Protein 4O2T (pdb70)

Solvent-accessible surface area: 17600 Å² total

CATH classification: 3.10.50.40

Secondary structure (DSSP, 8-state):
---S---HHHHHHHHHHHHHHT-EEESSPPGGG---TTEEEE-TTS-EE-EEE---S----TTT---EEE--B----------SSTT-TT--PBP--TT----S-TTSTHHHH-----GGGGT--TT-EE--B-GGGS-HHHHHHT--B--S-EEE--GGG-/---S---HHHHHHHHHHHHHTT-EEESSPPGGG---TTEEEE-TTS-EE-EEE---S----TTT---EEE--B----------SSTT-TT--PBP--TT----S-TTSTHHHH-----GGGGT--TT-EE--B-GGGS-HHHHHHT--B--S-EEE--GGG-

InterPro domains:
  IPR032252 Protein of unknown function DUF4827 [PF16109] (19-181)
  IPR046357 Peptidyl-prolyl cis-trans isomerase domain superfamily [G3DSA:3.10.50.40] (23-190)

Foldseek 3Di:
DDDPVVVVVLVVLVVVVLVVQVADEDQDQDPPLADDPRYWYQDPVGDTKHWPFQADPDFADAPDFKWKAFWAFRVDGDIDGHCDDDPNPPDGTDIDHHNDDADQDPVDCSQAVPWQSSVCSVGGDAQIKMWKAWLVGHHNVCVVVRTITITPMMTHHTPVVD/DDDPVVVVVLVVLVVCVLVVQVADEDQDQPDPLADDPRYWYQDPVGDTKHWPFQADPDFADAPDFKWKAFWAFRVDGDIDGHCDDDPNPPDDTDIDHHNDDADQDPVDCSLAVPWQSSVCSVGGDAQIKMWKAFLVGHRNVCVVVRTITTTPMMTDHTPVVD

B-factor: mean 70.85, std 19.03, range [40.67, 164.39]

Structure (mmCIF, N/CA/C/O backbone):
data_4O2T
#
_entry.id   4O2T
#
_cell.length_a   92.266
_cell.length_b   92.266
_cell.length_c   112.850
_cell.angle_alpha   90.000
_cell.angle_beta   90.000
_cell.angle_gamma   90.000
#
_symmetry.space_group_name_H-M   'P 43 21 2'
#
loop_
_entity.id
_entity.type
_entity.pdbx_description
1 polymer 'Uncharacterized protein'
2 water water
#
loop_
_atom_site.group_PDB
_atom_site.id
_atom_site.type_symbol
_atom_site.label_atom_id
_atom_site.label_alt_id
_atom_site.label_comp_id
_atom_site.label_asym_id
_atom_site.label_entity_id
_atom_site.label_seq_id
_atom_site.pdbx_PDB_ins_code
_atom_site.Cartn_x
_atom_site.Cartn_y
_atom_site.Cartn_z
_atom_site.occupancy
_atom_site.B_iso_or_equiv
_atom_site.auth_seq_id
_atom_site.auth_comp_id
_atom_site.auth_asym_id
_atom_site.auth_atom_id
_atom_site.pdbx_PDB_model_num
ATOM 1 N N . GLY A 1 1 ? -3.428 8.902 74.173 1.00 91.28 0 GLY A N 1
ATOM 2 C CA . GLY A 1 1 ? -2.177 8.163 73.838 1.00 88.96 0 GLY A CA 1
ATOM 3 C C . GLY A 1 1 ? -1.777 7.224 74.964 1.00 88.75 0 GLY A C 1
ATOM 4 O O . GLY A 1 1 ? -2.353 7.242 76.053 1.00 92.45 0 GLY A O 1
ATOM 5 N N . LYS A 1 2 ? -0.777 6.406 74.690 1.00 81.85 24 LYS A N 1
ATOM 6 C CA . LYS A 1 2 ? -0.263 5.433 75.654 1.00 85.80 24 LYS A CA 1
ATOM 7 C C . LYS A 1 2 ? 0.645 6.129 76.679 1.00 81.51 24 LYS A C 1
ATOM 8 O O . LYS A 1 2 ? 1.490 6.937 76.295 1.00 94.12 24 LYS A O 1
ATOM 14 N N . SER A 1 3 ? 0.489 5.826 77.969 1.00 78.95 25 SER A N 1
ATOM 15 C CA . SER A 1 3 ? 1.347 6.437 79.007 1.00 84.53 25 SER A CA 1
ATOM 16 C C . SER A 1 3 ? 2.820 6.057 78.781 1.00 71.99 25 SER A C 1
ATOM 17 O O . SER A 1 3 ? 3.114 5.016 78.205 1.00 65.98 25 SER A O 1
ATOM 20 N N . TYR A 1 4 ? 3.740 6.890 79.246 1.00 66.82 26 TYR A N 1
ATOM 21 C CA . TYR A 1 4 ? 5.165 6.547 79.201 1.00 74.06 26 TYR A CA 1
ATOM 22 C C . TYR A 1 4 ? 5.436 5.169 79.827 1.00 72.73 26 TYR A C 1
ATOM 23 O O . TYR A 1 4 ? 6.190 4.367 79.287 1.00 71.30 26 TYR A O 1
ATOM 32 N N . THR A 1 5 ? 4.773 4.902 80.943 1.00 81.12 27 THR A N 1
ATOM 33 C CA . THR A 1 5 ? 4.893 3.641 81.671 1.00 76.34 27 THR 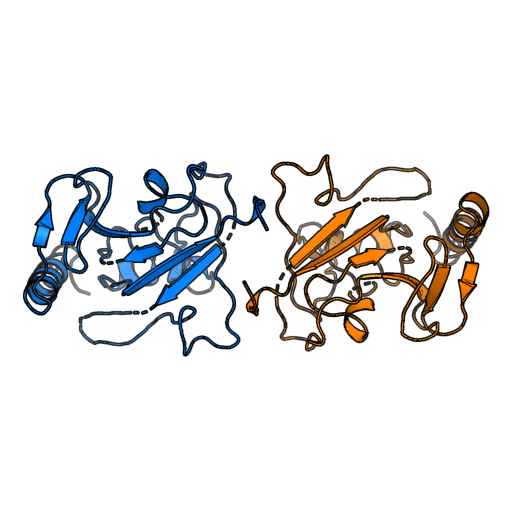A CA 1
ATOM 34 C C . THR A 1 5 ? 4.457 2.396 80.889 1.00 69.10 27 THR A C 1
ATOM 35 O O . THR A 1 5 ? 5.130 1.363 80.925 1.00 67.19 27 THR A O 1
ATOM 39 N N . ASP A 1 6 ? 3.332 2.495 80.185 1.00 67.73 28 ASP A N 1
ATOM 40 C CA . ASP A 1 6 ? 2.858 1.398 79.331 1.00 79.27 28 ASP A CA 1
ATOM 41 C C . ASP A 1 6 ? 3.814 1.213 78.161 1.00 74.87 28 ASP A C 1
ATOM 42 O O . ASP A 1 6 ? 4.070 0.080 77.740 1.00 72.71 28 ASP A O 1
ATOM 55 N N . LEU A 1 8 ? 7.042 1.786 78.199 1.00 62.85 30 LEU A N 1
ATOM 56 C CA . LEU A 1 8 ? 8.222 1.056 78.715 1.00 66.58 30 LEU A CA 1
ATOM 57 C C . LEU A 1 8 ? 7.936 -0.442 78.854 1.00 67.38 30 LEU A C 1
ATOM 58 O O . LEU A 1 8 ? 8.804 -1.270 78.603 1.00 69.40 30 LEU A O 1
ATOM 63 N N . LYS A 1 9 ? 6.697 -0.762 79.219 1.00 77.12 31 LYS A N 1
ATOM 64 C CA . LYS A 1 9 ? 6.273 -2.133 79.453 1.00 77.15 31 LYS A CA 1
ATOM 65 C C . LYS A 1 9 ? 6.193 -2.920 78.139 1.00 64.56 31 LYS A C 1
ATOM 66 O O . LYS A 1 9 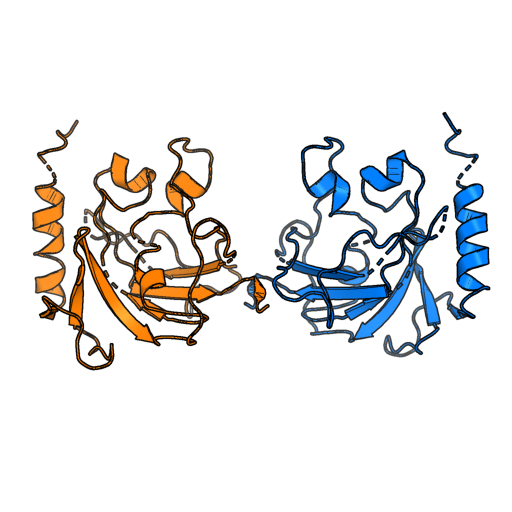? 6.746 -4.009 78.046 1.00 70.39 31 LYS A O 1
ATOM 72 N N . ASP A 1 10 ? 5.525 -2.374 77.126 1.00 67.94 32 ASP A N 1
ATOM 73 C CA . ASP A 1 10 ? 5.456 -3.037 75.799 1.00 73.72 32 ASP A CA 1
ATOM 74 C C . ASP A 1 10 ? 6.845 -3.251 75.211 1.00 77.70 32 ASP A C 1
ATOM 75 O O . ASP A 1 10 ? 7.114 -4.296 74.618 1.00 73.04 32 ASP A O 1
ATOM 80 N N . GLU A 1 11 ? 7.731 -2.273 75.402 1.00 71.82 33 GLU A N 1
ATOM 81 C CA . GLU A 1 11 ? 9.105 -2.406 74.934 1.00 73.43 33 GLU A CA 1
ATOM 82 C C . GLU A 1 11 ? 9.874 -3.483 75.701 1.00 71.63 33 GLU A C 1
ATOM 83 O O . GLU A 1 11 ? 10.576 -4.296 75.089 1.00 70.73 33 GLU A O 1
ATOM 89 N N . LYS A 1 12 ? 9.778 -3.473 77.028 1.00 77.47 34 LYS A N 1
ATOM 90 C CA . LYS A 1 12 ? 10.435 -4.512 77.839 1.00 90.18 34 LYS A CA 1
ATOM 91 C C . LYS A 1 12 ? 10.050 -5.923 77.360 1.00 75.68 34 LYS A C 1
ATOM 92 O O . LYS A 1 12 ? 10.914 -6.781 77.175 1.00 74.33 34 LYS A O 1
ATOM 98 N N . LYS A 1 13 ? 8.757 -6.134 77.138 1.00 73.91 35 LYS A N 1
ATOM 99 C CA . LYS A 1 13 ? 8.256 -7.419 76.662 1.00 92.93 35 LYS A CA 1
ATOM 100 C C . LYS A 1 13 ? 8.811 -7.755 75.275 1.00 83.77 35 LYS A C 1
ATOM 101 O O . LYS A 1 13 ? 9.261 -8.885 75.038 1.00 74.26 35 LYS A O 1
ATOM 107 N N . ALA A 1 14 ? 8.770 -6.775 74.368 1.00 80.06 36 ALA A N 1
ATOM 108 C CA . ALA A 1 14 ? 9.221 -6.969 72.984 1.00 77.14 36 ALA A CA 1
ATOM 109 C C . ALA A 1 14 ? 10.707 -7.312 72.901 1.00 69.92 36 ALA A C 1
ATOM 110 O O . ALA A 1 14 ? 11.117 -8.098 72.038 1.00 68.52 36 ALA A O 1
ATOM 112 N N . ILE A 1 15 ? 11.498 -6.735 73.805 1.00 66.41 37 ILE A N 1
ATOM 113 C CA . ILE A 1 15 ? 12.936 -7.015 73.876 1.00 71.67 37 ILE A CA 1
ATOM 114 C C . ILE A 1 15 ? 13.237 -8.419 74.421 1.00 82.59 37 ILE A C 1
ATOM 115 O O . ILE A 1 15 ? 14.090 -9.126 73.870 1.00 72.63 37 ILE A O 1
ATOM 120 N N . GLU A 1 16 ? 12.542 -8.822 75.484 1.00 92.48 38 GLU A N 1
ATOM 121 C CA . GLU A 1 16 ? 12.683 -10.189 76.010 1.00 98.83 38 GLU A CA 1
ATOM 122 C C . GLU A 1 16 ? 12.294 -11.243 74.959 1.00 87.00 38 GLU A C 1
ATOM 123 O O . GLU A 1 16 ? 12.972 -12.278 74.809 1.00 77.84 38 GLU A O 1
ATOM 129 N N . ARG A 1 17 ? 11.210 -10.967 74.233 1.00 73.51 39 ARG A N 1
ATOM 130 C CA . ARG A 1 17 ? 10.762 -11.813 73.122 1.00 75.95 39 ARG A CA 1
ATOM 131 C C . ARG A 1 17 ? 11.812 -11.887 72.011 1.00 83.75 39 ARG A C 1
ATOM 132 O O . ARG A 1 17 ? 12.131 -12.970 71.517 1.00 88.00 39 ARG A O 1
ATOM 140 N N . PHE A 1 18 ? 12.363 -10.733 71.647 1.00 80.28 40 PHE A N 1
ATOM 141 C CA . PHE A 1 18 ? 13.397 -10.654 70.625 1.00 81.89 40 PHE A CA 1
ATOM 142 C C . PHE A 1 18 ? 14.668 -11.416 71.021 1.00 78.49 40 PHE A C 1
ATOM 143 O O . PHE A 1 18 ? 15.230 -12.139 70.206 1.00 87.59 40 PHE A O 1
ATOM 151 N N . ILE A 1 19 ? 15.134 -11.235 72.257 1.00 82.16 41 ILE A N 1
ATOM 152 C CA . ILE A 1 19 ? 16.327 -11.958 72.781 1.00 85.49 41 ILE A CA 1
ATOM 153 C C . ILE A 1 19 ? 16.139 -13.496 72.789 1.00 90.84 41 ILE A C 1
ATOM 154 O O . ILE A 1 19 ? 16.994 -14.261 72.327 1.00 79.17 41 ILE A O 1
ATOM 159 N N . ASP A 1 20 ? 15.008 -13.923 73.331 1.00 87.76 42 ASP A N 1
ATOM 160 C CA . ASP A 1 20 ? 14.626 -15.314 73.335 1.00 92.92 42 ASP A CA 1
ATOM 161 C C . ASP A 1 20 ? 14.495 -15.861 71.905 1.00 91.00 42 ASP A C 1
ATOM 162 O O . ASP A 1 20 ? 15.116 -16.881 71.601 1.00 94.25 42 ASP A O 1
ATOM 167 N N . ASP A 1 21 ? 13.727 -15.178 71.035 1.00 87.92 43 ASP A N 1
ATOM 168 C CA A ASP A 1 21 ? 13.493 -15.651 69.655 0.50 92.14 43 ASP A CA 1
ATOM 169 C CA B ASP A 1 21 ? 13.482 -15.631 69.642 0.50 91.48 43 ASP A CA 1
ATOM 170 C C . ASP A 1 21 ? 14.779 -15.864 68.860 1.00 88.58 43 ASP A C 1
ATOM 171 O O . ASP A 1 21 ? 14.811 -16.691 67.951 1.00 83.30 43 ASP A O 1
ATOM 180 N N . LYS A 1 22 ? 15.831 -15.119 69.203 1.00 83.58 44 LYS A N 1
ATOM 181 C CA . LYS A 1 22 ? 17.121 -15.190 68.499 1.00 94.94 44 LYS A CA 1
ATOM 182 C C . LYS A 1 22 ? 18.218 -15.892 69.286 1.00 95.42 44 LYS A C 1
ATOM 183 O O . LYS A 1 22 ? 19.347 -15.993 68.813 1.00 94.76 44 LYS A O 1
ATOM 189 N N . GLY A 1 23 ? 17.891 -16.374 70.477 1.00 100.48 45 GLY A N 1
ATOM 190 C CA . GLY A 1 23 ? 18.827 -17.165 71.265 1.00 106.49 45 GLY A CA 1
ATOM 191 C C . GLY A 1 23 ? 20.081 -16.388 71.583 1.00 99.31 45 GLY A C 1
ATOM 192 O O . GLY A 1 23 ? 21.189 -16.859 71.312 1.00 99.36 45 GLY A O 1
ATOM 193 N N . LEU A 1 24 ? 19.901 -15.196 72.159 1.00 86.58 46 LEU A N 1
ATOM 194 C CA . LEU A 1 24 ? 21.024 -14.309 72.473 1.00 88.48 46 LEU A CA 1
ATOM 195 C C . LEU A 1 24 ? 21.457 -14.445 73.928 1.00 79.61 46 LEU A C 1
ATOM 196 O O . LEU A 1 24 ? 20.641 -14.728 74.798 1.00 82.68 46 LEU A O 1
ATOM 201 N N . GLU A 1 25 ? 22.740 -14.202 74.174 1.00 85.47 47 GLU A N 1
ATOM 202 C CA . GLU A 1 25 ? 23.337 -14.324 75.499 1.00 96.56 47 GLU A CA 1
ATOM 203 C C . GLU A 1 25 ? 23.720 -12.921 75.978 1.00 90.00 47 GLU A C 1
ATOM 204 O O . GLU A 1 25 ? 24.558 -12.260 75.372 1.00 84.34 47 GLU A O 1
ATOM 210 N N . ILE A 1 26 ? 23.101 -12.479 77.068 1.00 91.53 48 ILE A N 1
ATOM 211 C CA . ILE A 1 26 ? 23.292 -11.125 77.594 1.00 85.67 48 ILE A CA 1
ATOM 212 C C . ILE A 1 26 ? 24.361 -11.065 78.690 1.00 92.75 48 ILE A C 1
ATOM 213 O O . ILE A 1 26 ? 24.182 -11.620 79.779 1.00 99.23 48 ILE A O 1
ATOM 218 N N . LEU A 1 27 ? 25.459 -10.370 78.400 1.00 91.01 49 LEU A N 1
ATOM 219 C CA . LEU A 1 27 ? 26.565 -10.206 79.346 1.00 99.60 49 LEU A CA 1
ATOM 220 C C . LEU A 1 27 ? 26.334 -9.008 80.283 1.00 112.50 49 LEU A C 1
ATOM 221 O O . LEU A 1 27 ? 25.626 -8.064 79.928 1.00 107.97 49 LEU A O 1
ATOM 226 N N . ASP A 1 28 ? 26.927 -9.061 81.478 1.00 121.56 50 ASP A N 1
ATOM 227 C CA . ASP A 1 28 ? 26.890 -7.941 82.430 1.00 115.58 50 ASP A CA 1
ATOM 228 C C . ASP A 1 28 ? 28.046 -6.990 82.208 1.00 107.62 50 ASP A C 1
ATOM 229 O O . ASP A 1 28 ? 27.975 -5.816 82.574 1.00 105.39 50 ASP A O 1
ATOM 234 N N . ASP A 1 29 ? 29.116 -7.506 81.621 1.00 100.48 51 ASP A N 1
ATOM 235 C CA . ASP A 1 29 ? 30.335 -6.746 81.473 1.00 109.96 51 ASP A CA 1
ATOM 236 C C . ASP A 1 29 ? 30.951 -7.031 80.103 1.00 98.86 51 ASP A C 1
ATOM 237 O O . ASP A 1 29 ? 30.528 -7.952 79.409 1.00 89.30 51 ASP A O 1
ATOM 242 N N . PHE A 1 30 ? 31.940 -6.237 79.709 1.00 95.27 52 PHE A N 1
ATOM 243 C CA . PHE A 1 30 ? 32.626 -6.462 78.434 1.00 109.11 52 PHE A CA 1
ATOM 244 C C . PHE A 1 30 ? 33.422 -7.749 78.450 1.00 116.72 52 PHE A C 1
ATOM 245 O O . PHE A 1 30 ? 34.172 -7.977 79.389 1.00 144.63 52 PHE A O 1
ATOM 253 N N . PRO A 1 31 ? 33.278 -8.586 77.408 1.00 119.32 53 PRO A N 1
ATOM 254 C CA . PRO A 1 31 ? 34.079 -9.813 77.359 1.00 126.06 53 PRO A CA 1
ATOM 255 C C . PRO A 1 31 ? 35.559 -9.528 77.123 1.00 121.48 53 PRO A C 1
ATOM 256 O O . PRO A 1 31 ? 35.937 -8.391 76.805 1.00 105.03 53 PRO A O 1
ATOM 260 N N . ALA A 1 32 ? 36.379 -10.562 77.291 1.00 135.28 54 ALA A N 1
ATOM 261 C CA . ALA A 1 32 ? 37.825 -10.433 77.167 1.00 131.88 54 ALA A CA 1
ATOM 262 C C . ALA A 1 32 ? 38.210 -9.834 75.803 1.00 117.25 54 ALA A C 1
ATOM 263 O O . ALA A 1 32 ? 37.834 -10.364 74.751 1.00 99.64 54 ALA A O 1
ATOM 265 N N . ASP A 1 33 ? 38.937 -8.713 75.851 1.00 104.40 55 ASP A N 1
ATOM 266 C CA . ASP A 1 33 ? 39.494 -8.036 74.666 1.00 116.78 55 ASP A CA 1
ATOM 267 C C . ASP A 1 33 ? 38.461 -7.379 73.745 1.00 110.50 55 ASP A C 1
ATOM 268 O O . ASP A 1 33 ? 38.816 -6.970 72.638 1.00 102.71 55 ASP A O 1
ATOM 273 N N . SER A 1 34 ? 37.206 -7.286 74.191 1.00 107.69 56 SER A N 1
ATOM 274 C CA . SER A 1 34 ? 36.081 -6.831 73.347 1.00 110.09 56 SER A CA 1
ATOM 275 C C . SER A 1 34 ? 35.840 -7.745 72.122 1.00 114.32 56 SER A C 1
ATOM 276 O O . SER A 1 34 ? 35.458 -7.274 71.040 1.00 103.81 56 SER A O 1
ATOM 279 N N . VAL A 1 35 ? 36.074 -9.046 72.308 1.00 111.54 57 VAL A N 1
ATOM 280 C CA . VAL A 1 35 ? 35.764 -10.066 71.306 1.00 110.34 57 VAL A CA 1
ATOM 281 C C . VAL A 1 35 ? 34.411 -10.669 71.671 1.00 102.21 57 VAL A C 1
ATOM 282 O O . VAL A 1 35 ? 34.212 -11.082 72.804 1.00 107.25 57 VAL A O 1
ATOM 286 N N . PHE A 1 36 ? 33.489 -10.705 70.710 1.00 102.79 58 PHE A N 1
ATOM 287 C CA . PHE A 1 36 ? 32.127 -11.205 70.930 1.00 87.01 58 PHE A CA 1
ATOM 288 C C . PHE A 1 36 ? 31.861 -12.394 70.040 1.00 91.43 58 PHE A C 1
ATOM 289 O O . PHE A 1 36 ? 32.414 -12.489 68.950 1.00 87.73 58 PHE A O 1
ATOM 297 N N . LYS A 1 37 ? 30.993 -13.284 70.495 1.00 91.67 59 LYS A N 1
ATOM 298 C CA . LYS A 1 37 ? 30.492 -14.333 69.634 1.00 101.35 59 LYS A CA 1
ATOM 299 C C . LYS A 1 37 ? 29.241 -13.791 68.961 1.00 96.94 59 LYS A C 1
ATOM 300 O O . LYS A 1 37 ? 28.533 -12.958 69.534 1.00 88.07 59 LYS A O 1
ATOM 306 N N . GLU A 1 38 ? 28.981 -14.279 67.749 1.00 98.43 60 GLU A N 1
ATOM 307 C CA . GLU A 1 38 ? 27.832 -13.870 66.920 1.00 88.50 60 GLU A CA 1
ATOM 308 C C . GLU A 1 38 ? 26.567 -13.536 67.734 1.00 83.70 60 GLU A C 1
ATOM 309 O O . GLU A 1 38 ? 25.882 -12.566 67.435 1.00 93.13 60 GLU A O 1
ATOM 315 N N . ASN A 1 39 ? 26.258 -14.320 68.758 1.00 86.17 61 ASN A N 1
ATOM 316 C CA . ASN A 1 39 ? 24.999 -14.138 69.490 1.00 86.79 61 ASN A CA 1
ATOM 317 C C . ASN A 1 39 ? 25.092 -13.425 70.855 1.00 74.95 61 ASN A C 1
ATOM 318 O O . ASN A 1 39 ? 24.096 -13.351 71.570 1.00 75.45 61 ASN A O 1
ATOM 323 N N . GLN A 1 40 ? 26.262 -12.887 71.201 1.00 74.67 62 GLN A N 1
ATOM 324 C CA . GLN A 1 40 ? 26.465 -12.199 72.501 1.00 82.56 62 GLN A CA 1
ATOM 325 C C . GLN A 1 40 ? 26.283 -10.666 72.489 1.00 81.96 62 GLN A C 1
ATOM 326 O O . GLN A 1 40 ? 26.902 -9.974 71.680 1.00 76.34 62 GLN A O 1
ATOM 332 N N . PHE A 1 41 ? 25.498 -10.135 73.423 1.00 77.24 63 PHE A N 1
ATOM 333 C CA . PHE A 1 41 ? 25.323 -8.682 73.544 1.00 81.47 63 PHE A CA 1
ATOM 334 C C . PHE A 1 41 ? 25.553 -8.229 74.986 1.00 77.22 63 PHE A C 1
ATOM 335 O O . PHE A 1 41 ? 24.924 -8.752 75.894 1.00 79.29 63 PHE A O 1
ATOM 343 N N . VAL A 1 42 ? 26.418 -7.239 75.195 1.00 70.14 64 VAL A N 1
ATOM 344 C CA . VAL A 1 42 ? 26.544 -6.611 76.518 1.00 71.54 64 VAL A CA 1
ATOM 345 C C . VAL A 1 42 ? 25.458 -5.554 76.714 1.00 66.04 64 VAL A C 1
ATOM 346 O O . VAL A 1 42 ? 25.145 -4.814 75.793 1.00 76.01 64 VAL A O 1
ATOM 350 N N . LEU A 1 43 ? 24.876 -5.498 77.910 1.00 75.55 65 LEU A N 1
ATOM 351 C CA . LEU A 1 43 ? 23.852 -4.502 78.245 1.00 74.22 65 LEU A CA 1
ATOM 352 C C . LEU A 1 43 ? 24.512 -3.320 78.946 1.00 86.52 65 LEU A C 1
ATOM 353 O O . LEU A 1 43 ? 24.979 -3.456 80.079 1.00 86.80 65 LEU A O 1
ATOM 358 N N . LEU A 1 44 ? 24.545 -2.167 78.270 1.00 85.36 66 LEU A N 1
ATOM 359 C CA . LEU A 1 44 ? 25.265 -0.991 78.760 1.00 74.35 66 LEU A CA 1
ATOM 360 C C . LEU A 1 44 ? 24.447 -0.245 79.795 1.00 72.15 66 LEU A C 1
ATOM 361 O O . LEU A 1 44 ? 23.244 -0.475 79.894 1.00 72.15 66 LEU A O 1
ATOM 366 N N . ASP A 1 45 ? 25.099 0.640 80.558 1.00 77.80 67 ASP A N 1
ATOM 367 C CA . ASP A 1 45 ? 24.446 1.357 81.668 1.00 79.43 67 ASP A CA 1
ATOM 368 C C . ASP A 1 45 ? 23.235 2.144 81.198 1.00 81.36 67 ASP A C 1
ATOM 369 O O . ASP A 1 45 ? 22.227 2.214 81.900 1.00 78.42 67 ASP A O 1
ATOM 374 N N . ASN A 1 46 ? 23.323 2.716 79.999 1.00 79.29 68 ASN A N 1
ATOM 375 C CA . ASN A 1 46 ? 22.213 3.509 79.463 1.00 82.34 68 ASN A CA 1
ATOM 376 C C . ASN A 1 46 ? 21.087 2.708 78.798 1.00 71.28 68 ASN A C 1
ATOM 377 O O . ASN A 1 46 ? 20.151 3.301 78.288 1.00 74.28 68 ASN A O 1
ATOM 382 N N . GLY A 1 47 ? 21.162 1.378 78.796 1.00 70.05 69 GLY A N 1
ATOM 383 C CA . GLY A 1 47 ? 20.065 0.546 78.270 1.00 63.65 69 GLY A CA 1
ATOM 384 C C . GLY A 1 47 ? 20.239 -0.040 76.861 1.00 77.58 69 GLY A C 1
ATOM 385 O O . GLY A 1 47 ? 19.399 -0.839 76.437 1.00 74.26 69 GLY A O 1
ATOM 386 N N . VAL A 1 48 ? 21.310 0.318 76.137 1.00 61.35 70 VAL A N 1
ATOM 387 C CA . VAL A 1 48 ? 21.522 -0.260 74.808 1.00 65.75 70 VAL A CA 1
ATOM 388 C C . VAL A 1 48 ? 22.369 -1.523 74.868 1.00 63.76 70 VAL A C 1
ATOM 389 O O . VAL A 1 48 ? 23.312 -1.621 75.646 1.00 68.66 70 VAL A O 1
ATOM 393 N N . TYR A 1 49 ? 21.977 -2.495 74.048 1.00 68.19 71 TYR A N 1
ATOM 394 C CA . TYR A 1 49 ? 22.654 -3.762 73.952 1.00 67.67 71 TYR A CA 1
ATOM 395 C C . TYR A 1 49 ? 23.629 -3.649 72.797 1.00 61.88 71 TYR A C 1
ATOM 396 O O . TYR A 1 49 ? 23.247 -3.226 71.732 1.00 74.70 71 TYR A O 1
ATOM 405 N N . LEU A 1 50 ? 24.871 -4.072 73.009 1.00 67.89 72 LEU A N 1
ATOM 406 C CA . LEU A 1 50 ? 25.939 -3.962 72.022 1.00 64.96 72 LEU A CA 1
ATOM 407 C C . LEU A 1 50 ? 26.683 -5.269 71.746 1.00 70.87 72 LEU A C 1
ATOM 408 O O . LEU A 1 50 ? 27.018 -6.015 72.655 1.00 88.48 72 LEU A O 1
ATOM 413 N N . ASN A 1 51 ? 26.937 -5.523 70.472 1.00 71.80 73 ASN A N 1
ATOM 414 C CA . ASN A 1 51 ? 27.866 -6.552 70.014 1.00 72.26 73 ASN A CA 1
ATOM 415 C C . ASN A 1 51 ? 28.856 -5.850 69.081 1.00 76.55 73 ASN A C 1
ATOM 416 O O . ASN A 1 51 ? 28.449 -5.129 68.181 1.00 66.74 73 ASN A O 1
ATOM 421 N N . ILE A 1 52 ? 30.144 -6.055 69.308 1.00 71.48 74 ILE A N 1
ATOM 422 C CA . ILE A 1 52 ? 31.165 -5.566 68.419 1.00 65.06 74 ILE A CA 1
ATOM 423 C C . ILE A 1 52 ? 31.564 -6.698 67.490 1.00 71.49 74 ILE A C 1
ATOM 424 O O . ILE A 1 52 ? 31.991 -7.742 67.954 1.00 71.77 74 ILE A O 1
ATOM 429 N N . ILE A 1 53 ? 31.372 -6.493 66.188 1.00 73.78 75 ILE A N 1
ATOM 430 C CA . ILE A 1 53 ? 31.825 -7.419 65.147 1.00 81.60 75 ILE A CA 1
ATOM 431 C C . ILE A 1 53 ? 33.288 -7.131 64.802 1.00 85.67 75 ILE A C 1
ATOM 432 O O . ILE A 1 53 ? 34.085 -8.046 64.636 1.00 77.84 75 ILE A O 1
ATOM 437 N N . ASP A 1 54 ? 33.613 -5.846 64.681 1.00 85.07 76 ASP A N 1
ATOM 438 C CA . ASP A 1 54 ? 34.953 -5.377 64.324 1.00 74.30 76 ASP A CA 1
ATOM 439 C C . ASP A 1 54 ? 35.232 -4.089 65.112 1.00 80.57 76 ASP A C 1
ATOM 440 O O . ASP A 1 54 ? 34.484 -3.114 65.022 1.00 78.25 76 ASP A O 1
ATOM 445 N N . LYS A 1 55 ? 36.304 -4.114 65.896 1.00 80.48 77 LYS A N 1
ATOM 446 C CA . LYS A 1 55 ? 36.649 -3.055 66.844 1.00 81.73 77 LYS A CA 1
ATOM 447 C C . LYS A 1 55 ? 37.182 -1.788 66.148 1.00 78.82 77 LYS A C 1
ATOM 448 O O . LYS A 1 55 ? 37.237 -0.713 66.752 1.00 67.27 77 LYS A O 1
ATOM 454 N N . GLY A 1 56 ? 37.584 -1.916 64.884 1.00 71.57 78 GLY A N 1
ATOM 455 C CA . GLY A 1 56 ? 38.113 -0.789 64.124 1.00 64.30 78 GLY A CA 1
ATOM 456 C C . GLY A 1 56 ? 39.491 -0.342 64.584 1.00 66.16 78 GLY A C 1
ATOM 457 O O . GLY A 1 56 ? 40.202 -1.089 65.252 1.00 70.24 78 GLY A O 1
ATOM 458 N N . SER A 1 57 ? 39.852 0.890 64.227 1.00 63.61 79 SER A N 1
ATOM 459 C CA . SER A 1 57 ? 41.144 1.459 64.582 1.00 69.81 79 SER A CA 1
ATOM 460 C C . SER A 1 57 ? 41.185 1.887 66.053 1.00 67.77 79 SER A C 1
ATOM 461 O O . SER A 1 57 ? 40.169 1.852 66.742 1.00 70.82 79 SER A O 1
ATOM 464 N N . ASP A 1 58 ? 42.364 2.291 66.523 1.00 68.71 80 ASP A N 1
ATOM 465 C CA . ASP A 1 58 ? 42.548 2.710 67.920 1.00 80.79 80 ASP A CA 1
ATOM 466 C C . ASP A 1 58 ? 42.013 4.120 68.178 1.00 70.39 80 ASP A C 1
ATOM 467 O O . ASP A 1 58 ? 41.921 4.562 69.318 1.00 75.18 80 ASP A O 1
ATOM 472 N N . GLN A 1 59 ? 41.703 4.845 67.114 1.00 74.55 81 GLN A N 1
ATOM 473 C CA . GLN A 1 59 ? 41.256 6.224 67.233 1.00 70.67 81 GLN A CA 1
ATOM 474 C C . GLN A 1 59 ? 39.879 6.295 67.875 1.00 69.55 81 GLN A C 1
ATOM 475 O O . GLN A 1 59 ? 39.030 5.437 67.627 1.00 53.38 81 GLN A O 1
ATOM 481 N N . ARG A 1 60 ? 39.670 7.312 68.704 1.00 67.02 82 ARG A N 1
ATOM 482 C CA . ARG A 1 60 ? 38.392 7.495 69.375 1.00 66.12 82 ARG A CA 1
ATOM 483 C C . ARG A 1 60 ? 37.818 8.861 69.021 1.00 63.12 82 ARG A C 1
ATOM 484 O O . ARG A 1 60 ? 38.529 9.856 68.951 1.00 67.64 82 ARG A O 1
ATOM 492 N N . ALA A 1 61 ? 36.517 8.898 68.781 1.00 55.39 83 ALA A N 1
ATOM 493 C CA . ALA A 1 61 ? 35.849 10.135 68.444 1.00 59.17 83 ALA A CA 1
ATOM 494 C C . ALA A 1 61 ? 35.764 11.090 69.634 1.00 59.03 83 ALA A C 1
ATOM 495 O O . ALA A 1 61 ? 35.693 10.661 70.777 1.00 62.40 83 ALA A O 1
ATOM 497 N N . VAL A 1 62 ? 35.770 12.391 69.345 1.00 61.40 84 VAL A N 1
ATOM 498 C CA . VAL A 1 62 ? 35.730 13.427 70.365 1.00 63.54 84 VAL A CA 1
ATOM 499 C C . VAL A 1 62 ? 34.362 14.119 70.309 1.00 59.06 84 VAL A C 1
ATOM 500 O O . VAL A 1 62 ? 33.937 14.605 69.271 1.00 56.19 84 VAL A O 1
ATOM 504 N N . GLN A 1 63 ? 33.684 14.182 71.442 1.00 62.75 85 GLN A N 1
ATOM 505 C CA . GLN A 1 63 ? 32.340 14.716 71.466 1.00 71.94 85 GLN A CA 1
ATOM 506 C C . GLN A 1 63 ? 32.351 16.173 71.027 1.00 64.49 85 GLN A C 1
ATOM 507 O O . GLN A 1 63 ? 33.259 16.910 71.392 1.00 59.07 85 GLN A O 1
ATOM 513 N N . TYR A 1 64 ? 31.361 16.541 70.203 1.00 59.46 86 TYR A N 1
ATOM 514 C CA . TYR A 1 64 ? 31.161 17.906 69.648 1.00 67.20 86 TYR A CA 1
ATOM 515 C C . TYR A 1 64 ? 32.158 18.310 68.554 1.00 64.04 86 TYR A C 1
ATOM 516 O O . TYR A 1 64 ? 32.111 19.449 68.066 1.00 68.78 86 TYR A O 1
ATOM 525 N N . LYS A 1 65 ? 33.019 17.373 68.150 1.00 63.27 87 LYS A N 1
ATOM 526 C CA . LYS A 1 65 ? 34.075 17.660 67.189 1.00 68.44 87 LYS A CA 1
ATOM 527 C C . LYS A 1 65 ? 34.150 16.676 66.011 1.00 69.24 87 LYS A C 1
ATOM 528 O O . LYS A 1 65 ? 34.138 17.109 64.864 1.00 59.57 87 LYS A O 1
ATOM 534 N N . THR A 1 66 ? 34.206 15.373 66.275 1.00 64.41 88 THR A N 1
ATOM 535 C CA . THR A 1 66 ? 34.463 14.381 65.212 1.00 58.13 88 THR A CA 1
ATOM 536 C C . THR A 1 66 ? 33.315 14.240 64.193 1.00 53.66 88 THR A C 1
ATOM 537 O O . THR A 1 66 ? 32.194 13.919 64.546 1.00 50.90 88 THR A O 1
ATOM 541 N N . LYS A 1 67 ? 33.628 14.475 62.925 1.00 52.54 89 LYS A N 1
ATOM 542 C CA . LYS A 1 67 ? 32.665 14.348 61.841 1.00 53.35 89 LYS A CA 1
ATOM 543 C C . LYS A 1 67 ? 32.598 12.890 61.401 1.00 53.66 89 LYS A C 1
ATOM 544 O O . LYS A 1 67 ? 33.616 12.298 61.049 1.00 58.43 89 LYS A O 1
ATOM 558 N N . LEU A 1 69 ? 30.298 9.490 59.495 1.00 50.50 91 LEU A N 1
ATOM 559 C CA . LEU A 1 69 ? 29.389 8.945 58.515 1.00 49.18 91 LEU A CA 1
ATOM 560 C C . LEU A 1 69 ? 29.062 7.532 58.938 1.00 50.38 91 LEU A C 1
ATOM 561 O O . LEU A 1 69 ? 29.907 6.862 59.519 1.00 57.44 91 LEU A O 1
ATOM 566 N N . TYR A 1 70 ? 27.854 7.057 58.652 1.00 54.66 92 TYR A N 1
ATOM 567 C CA . TYR A 1 70 ? 27.511 5.674 58.954 1.00 47.74 92 TYR A CA 1
ATOM 568 C C . TYR A 1 70 ? 26.686 4.994 57.877 1.00 53.61 92 TYR A C 1
ATOM 569 O O . TYR A 1 70 ? 25.967 5.646 57.118 1.00 54.88 92 TYR A O 1
ATOM 578 N N . ARG A 1 71 ? 26.838 3.674 57.807 1.00 51.66 93 ARG A N 1
ATOM 579 C CA . ARG A 1 71 ? 26.018 2.814 56.956 1.00 49.83 93 ARG A CA 1
ATOM 580 C C . ARG A 1 71 ? 25.478 1.712 57.878 1.00 52.75 93 ARG A C 1
ATOM 581 O O . ARG A 1 71 ? 26.166 1.284 58.802 1.00 56.69 93 ARG A O 1
ATOM 589 N N . CYS A 1 72 ? 24.237 1.297 57.662 1.00 50.83 94 CYS A N 1
ATOM 590 C CA . CYS A 1 72 ? 23.623 0.319 58.519 1.00 50.68 94 CYS A CA 1
ATOM 591 C C . CYS A 1 72 ? 22.417 -0.333 57.881 1.00 54.88 94 CYS A C 1
ATOM 592 O O . CYS A 1 72 ? 21.909 0.106 56.828 1.00 51.65 94 CYS A O 1
ATOM 595 N N . LYS A 1 73 ? 21.973 -1.405 58.532 1.00 63.90 95 LYS A N 1
ATOM 596 C CA . LYS A 1 73 ? 20.645 -1.943 58.311 1.00 60.05 95 LYS A CA 1
ATOM 597 C C . LYS A 1 73 ? 19.926 -1.847 59.661 1.00 58.40 95 LYS A C 1
ATOM 598 O O . LYS A 1 73 ? 20.389 -2.439 60.629 1.00 56.19 95 LYS A O 1
ATOM 612 N N . SER A 1 75 ? 16.066 -1.960 61.725 1.00 51.33 97 SER A N 1
ATOM 613 C CA . SER A 1 75 ? 14.739 -2.563 61.609 1.00 62.17 97 SER A CA 1
ATOM 614 C C . SER A 1 75 ? 13.962 -2.358 62.873 1.00 59.08 97 SER A C 1
ATOM 615 O O . SER A 1 75 ? 14.542 -2.267 63.962 1.00 60.95 97 SER A O 1
ATOM 618 N N . TYR A 1 76 ? 12.642 -2.333 62.719 1.00 59.94 98 TYR A N 1
ATOM 619 C CA . TYR A 1 76 ? 11.721 -2.409 63.848 1.00 59.08 98 TYR A CA 1
ATOM 620 C C . TYR A 1 76 ? 11.481 -3.883 64.167 1.00 66.58 98 TYR A C 1
ATOM 621 O O . TYR A 1 76 ? 11.744 -4.766 63.329 1.00 62.37 98 TYR A O 1
ATOM 630 N N . PHE A 1 77 ? 10.986 -4.150 65.373 1.00 61.62 99 PHE A N 1
ATOM 631 C CA . PHE A 1 77 ? 10.643 -5.511 65.737 1.00 63.78 99 PHE A CA 1
ATOM 632 C C . PHE A 1 77 ? 9.446 -5.661 66.694 1.00 67.67 99 PHE A C 1
ATOM 633 O O . PHE A 1 77 ? 8.851 -6.726 66.749 1.00 63.40 99 PHE A O 1
ATOM 649 N N . ASP A 1 79 ? 6.176 -4.171 66.852 1.00 69.28 101 ASP A N 1
ATOM 650 C CA . ASP A 1 79 ? 4.873 -4.339 66.202 1.00 78.41 101 ASP A CA 1
ATOM 651 C C . ASP A 1 79 ? 4.978 -4.847 64.757 1.00 81.57 101 ASP A C 1
ATOM 652 O O . ASP A 1 79 ? 3.966 -5.173 64.150 1.00 86.27 101 ASP A O 1
ATOM 657 N N . SER A 1 80 ? 6.187 -4.881 64.199 1.00 80.17 102 SER A N 1
ATOM 658 C CA . SER A 1 80 ? 6.395 -5.293 62.804 1.00 80.96 102 SER A CA 1
ATOM 659 C C . SER A 1 80 ? 7.869 -5.574 62.585 1.00 69.93 102 SER A C 1
ATOM 660 O O . SER A 1 80 ? 8.666 -5.351 63.481 1.00 72.39 102 SER A O 1
ATOM 663 N N . THR A 1 81 ? 8.212 -6.050 61.390 1.00 74.86 103 THR A N 1
ATOM 664 C CA . THR A 1 81 ? 9.593 -6.343 60.991 1.00 71.07 103 THR A CA 1
ATOM 665 C C . THR A 1 81 ? 10.132 -5.385 59.902 1.00 62.59 103 THR A C 1
ATOM 666 O O . THR A 1 81 ? 11.173 -5.629 59.297 1.00 78.08 103 THR A O 1
ATOM 670 N N . ILE A 1 82 ? 9.456 -4.259 59.717 1.00 71.92 104 ILE A N 1
ATOM 671 C CA . ILE A 1 82 ? 9.827 -3.264 58.707 1.00 70.40 104 ILE A CA 1
ATOM 672 C C . ILE A 1 82 ? 11.303 -2.815 58.831 1.00 68.09 104 ILE A C 1
ATOM 673 O O . ILE A 1 82 ? 11.791 -2.439 59.922 1.00 66.56 104 ILE A O 1
ATOM 678 N N . VAL A 1 83 ? 11.998 -2.866 57.697 1.00 63.85 105 VAL A N 1
ATOM 679 C CA . VAL A 1 83 ? 13.338 -2.321 57.558 1.00 61.97 105 VAL A CA 1
ATOM 680 C C . VAL A 1 83 ? 13.226 -0.823 57.326 1.00 56.42 105 VAL A C 1
ATOM 681 O O . VAL A 1 83 ? 12.565 -0.404 56.386 1.00 65.15 105 VAL A O 1
ATOM 685 N N . ALA A 1 84 ? 13.861 -0.018 58.183 1.00 57.35 106 ALA A N 1
ATOM 686 C CA . ALA A 1 84 ? 13.749 1.453 58.093 1.00 62.24 106 ALA A CA 1
ATOM 687 C C . ALA A 1 84 ? 14.915 2.110 57.345 1.00 54.67 106 ALA A C 1
ATOM 688 O O . ALA A 1 84 ? 14.731 3.094 56.664 1.00 56.13 106 ALA A O 1
ATOM 690 N N . ILE A 1 85 ? 16.116 1.592 57.530 1.00 53.12 107 ILE A N 1
ATOM 691 C CA . ILE A 1 85 ? 17.292 2.100 56.860 1.00 50.55 107 ILE A CA 1
ATOM 692 C C . ILE A 1 85 ? 18.022 0.901 56.284 1.00 56.10 107 ILE A C 1
ATOM 693 O O . ILE A 1 85 ? 18.218 -0.090 56.972 1.00 51.06 107 ILE A O 1
ATOM 698 N N . GLU A 1 86 ? 18.461 1.009 55.039 1.00 56.96 108 GLU A N 1
ATOM 699 C CA . GLU A 1 86 ? 19.286 -0.027 54.456 1.00 59.27 108 GLU A CA 1
ATOM 700 C C . GLU A 1 86 ? 20.324 0.585 53.511 1.00 58.30 108 GLU A C 1
ATOM 701 O O . GLU A 1 86 ? 20.155 0.607 52.286 1.00 55.30 108 GLU A O 1
ATOM 707 N N . ASN A 1 87 ? 21.405 1.079 54.089 1.00 54.48 109 ASN A N 1
ATOM 708 C CA . ASN A 1 87 ? 22.487 1.623 53.289 1.00 52.54 109 ASN A CA 1
ATOM 709 C C . ASN A 1 87 ? 23.820 0.909 53.557 1.00 49.92 109 ASN A C 1
ATOM 710 O O . ASN A 1 87 ? 24.900 1.477 53.363 1.00 48.55 109 ASN A O 1
ATOM 715 N N . TYR A 1 88 ? 23.711 -0.347 53.990 1.00 72.09 110 TYR A N 1
ATOM 716 C CA . TYR A 1 88 ? 24.833 -1.280 54.078 1.00 66.35 110 TYR A CA 1
ATOM 717 C C . TYR A 1 88 ? 24.466 -2.582 53.390 1.00 69.39 110 TYR A C 1
ATOM 718 O O . TYR A 1 88 ? 23.298 -3.003 53.407 1.00 59.50 110 TYR A O 1
ATOM 727 N N . GLY A 1 89 ? 25.462 -3.219 52.772 1.00 80.25 111 GLY A N 1
ATOM 728 C CA . GLY A 1 89 ? 25.314 -4.602 52.342 1.00 85.38 111 GLY A CA 1
ATOM 729 C C . GLY A 1 89 ? 24.938 -4.752 50.888 1.00 76.68 111 GLY A C 1
ATOM 730 O O . GLY A 1 89 ? 24.868 -3.772 50.160 1.00 69.28 111 GLY A O 1
ATOM 731 N N . PRO A 1 90 ? 24.667 -5.992 50.466 1.00 82.19 112 PRO A N 1
ATOM 732 C CA . PRO A 1 90 ? 24.546 -6.298 49.035 1.00 87.64 112 PRO A CA 1
ATOM 733 C C . PRO A 1 90 ? 23.437 -5.498 48.321 1.00 79.56 112 PRO A C 1
ATOM 734 O O . PRO A 1 90 ? 23.612 -5.095 47.179 1.00 80.24 112 PRO A O 1
ATOM 738 N N . HIS A 1 91 ? 22.326 -5.252 49.011 1.00 83.09 113 HIS A N 1
ATOM 739 C CA . HIS A 1 91 ? 21.177 -4.542 48.430 1.00 87.67 113 HIS A CA 1
ATOM 740 C C . HIS A 1 91 ? 21.204 -3.029 48.633 1.00 88.32 113 HIS A C 1
ATOM 741 O O . HIS A 1 91 ? 20.197 -2.357 48.454 1.00 72.62 113 HIS A O 1
ATOM 748 N N . SER A 1 92 ? 22.359 -2.490 48.996 1.00 82.66 114 SER A N 1
ATOM 749 C CA . SER A 1 92 ? 22.472 -1.074 49.268 1.00 81.09 114 SER A CA 1
ATOM 750 C C . SER A 1 92 ? 23.243 -0.395 48.153 1.00 79.96 114 SER A C 1
ATOM 751 O O . SER A 1 92 ? 24.016 0.517 48.389 1.00 71.84 114 SER A O 1
ATOM 754 N N . ASN A 1 93 ? 23.016 -0.840 46.929 1.00 101.96 115 ASN A N 1
ATOM 755 C CA . ASN A 1 93 ? 23.769 -0.338 45.803 1.00 90.58 115 ASN A CA 1
ATOM 756 C C .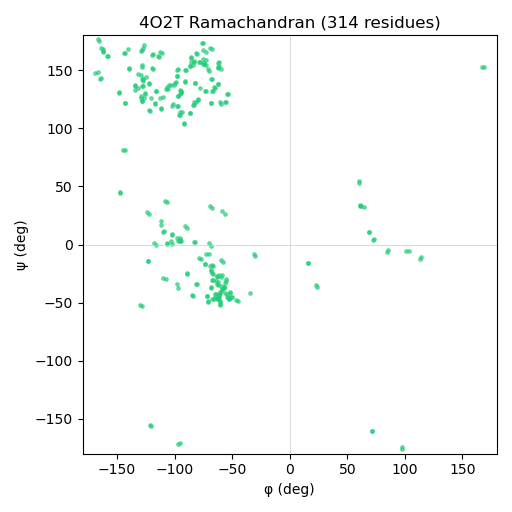 ASN A 1 93 ? 23.296 1.079 45.459 1.00 77.81 115 ASN A C 1
ATOM 757 O O . ASN A 1 93 ? 22.080 1.342 45.388 1.00 68.78 115 ASN A O 1
ATOM 762 N N . GLY A 1 94 ? 24.242 1.998 45.287 1.00 61.80 116 GLY A N 1
ATOM 763 C CA . GLY A 1 94 ? 23.899 3.411 44.978 1.00 65.22 116 GLY A CA 1
ATOM 764 C C . GLY A 1 94 ? 23.579 4.321 46.166 1.00 63.81 116 GLY A C 1
ATOM 765 O O . GLY A 1 94 ? 23.409 5.529 46.007 1.00 59.46 116 GLY A O 1
ATOM 766 N N . THR A 1 95 ? 23.505 3.768 47.369 1.00 64.98 117 THR A N 1
ATOM 767 C CA . THR A 1 95 ? 23.237 4.597 48.553 1.00 63.60 117 THR A CA 1
ATOM 768 C C . THR A 1 95 ? 24.511 5.237 49.073 1.00 51.63 117 THR A C 1
ATOM 769 O O . THR A 1 95 ? 25.614 4.720 48.867 1.00 54.69 117 THR A O 1
ATOM 773 N N . SER A 1 96 ? 24.350 6.330 49.798 1.00 52.79 118 SER A N 1
ATOM 774 C CA . SER A 1 96 ? 25.479 6.980 50.461 1.00 54.92 118 SER A CA 1
ATOM 775 C C . SER A 1 96 ? 25.344 6.816 51.957 1.00 51.95 118 SER A C 1
ATOM 776 O O . SER A 1 96 ? 24.293 6.438 52.447 1.00 53.42 118 SER A O 1
ATOM 779 N N . PRO A 1 97 ? 26.421 7.070 52.690 1.00 47.86 119 PRO A N 1
ATOM 780 C CA . PRO A 1 97 ? 26.297 7.037 54.128 1.00 48.98 119 PRO A CA 1
ATOM 781 C C . PRO A 1 97 ? 25.535 8.245 54.650 1.00 48.61 119 PRO A C 1
ATOM 782 O O . PRO A 1 97 ? 25.353 9.225 53.936 1.00 52.86 119 PRO A O 1
ATOM 786 N N . ILE A 1 98 ? 25.125 8.159 55.907 1.00 52.95 120 ILE A N 1
ATOM 787 C CA . ILE A 1 98 ? 24.421 9.226 56.598 1.00 48.06 120 ILE A CA 1
ATOM 788 C C . ILE A 1 98 ? 25.412 9.964 57.485 1.00 57.44 120 ILE A C 1
ATOM 789 O O . ILE A 1 98 ? 26.232 9.338 58.156 1.00 49.71 120 ILE A O 1
ATOM 794 N N . ALA A 1 99 ? 25.328 11.293 57.482 1.00 52.98 121 ALA A N 1
ATOM 795 C CA . ALA A 1 99 ? 26.288 12.166 58.192 1.00 51.84 121 ALA A CA 1
ATOM 796 C C . ALA A 1 99 ? 25.796 12.633 59.572 1.00 49.74 121 ALA A C 1
ATOM 797 O O . ALA A 1 99 ? 24.634 12.920 59.767 1.00 47.93 121 ALA A O 1
ATOM 799 N N . PHE A 1 100 ? 26.716 12.767 60.506 1.00 48.72 122 PHE A N 1
ATOM 800 C CA . PHE A 1 100 ? 26.435 13.456 61.736 1.00 46.09 122 PHE A CA 1
ATOM 801 C C . PHE A 1 100 ? 27.772 13.833 62.394 1.00 52.45 122 PHE A C 1
ATOM 802 O O . PHE A 1 100 ? 28.830 13.359 61.988 1.00 53.23 122 PHE A O 1
ATOM 810 N N . THR A 1 101 ? 27.718 14.703 63.394 1.00 51.98 123 THR A N 1
ATOM 811 C CA . THR A 1 101 ? 28.876 14.996 64.243 1.00 48.11 123 THR A CA 1
ATOM 812 C C . THR A 1 101 ? 28.629 14.329 65.606 1.00 47.81 123 THR A C 1
ATOM 813 O O . THR A 1 101 ? 27.516 14.397 66.161 1.00 47.17 123 THR A O 1
ATOM 817 N N . TYR A 1 102 ? 29.656 13.673 66.138 1.00 52.76 124 TYR A N 1
ATOM 818 C CA . TYR A 1 102 ? 29.532 12.936 67.403 1.00 54.59 124 TYR A CA 1
ATOM 819 C C . TYR A 1 102 ? 29.140 13.951 68.457 1.00 49.39 124 TYR A C 1
ATOM 820 O O . TYR A 1 102 ? 29.827 14.946 68.647 1.00 52.37 124 TYR A O 1
ATOM 829 N N . GLY A 1 103 ? 28.028 13.706 69.111 1.00 52.76 125 GLY A N 1
ATOM 830 C CA . GLY A 1 103 ? 27.499 14.631 70.113 1.00 55.72 125 GLY A CA 1
ATOM 831 C C . GLY A 1 103 ? 26.193 15.268 69.686 1.00 50.81 125 GLY A C 1
ATOM 832 O O . GLY A 1 103 ? 25.523 15.890 70.508 1.00 52.66 125 GLY A O 1
ATOM 833 N N . ASP A 1 104 ? 25.839 15.130 68.402 1.00 50.43 126 ASP A N 1
ATOM 834 C CA . ASP A 1 104 ? 24.582 15.673 67.898 1.00 50.82 126 ASP A CA 1
ATOM 835 C C . ASP A 1 104 ? 23.409 15.042 68.647 1.00 50.99 126 ASP A C 1
ATOM 836 O O . ASP A 1 104 ? 23.508 13.918 69.078 1.00 57.87 126 ASP A O 1
ATOM 841 N N . TYR A 1 105 ? 22.305 15.773 68.764 1.00 53.48 127 TYR A N 1
ATOM 842 C CA . TYR A 1 105 ? 21.092 15.273 69.373 1.00 54.06 127 TYR A CA 1
ATOM 843 C C . TYR A 1 105 ? 19.983 15.171 68.337 1.00 58.30 127 TYR A C 1
ATOM 844 O O . TYR A 1 105 ? 20.082 15.792 67.280 1.00 49.33 127 TYR A O 1
ATOM 853 N N . SER A 1 106 ? 18.940 14.385 68.635 1.00 53.69 128 SER A N 1
ATOM 854 C CA . SER A 1 106 ? 17.829 14.211 67.704 1.00 49.94 128 SER A CA 1
ATOM 855 C C . SER A 1 106 ? 16.801 15.312 67.910 1.00 49.12 128 SER A C 1
ATOM 856 O O . SER A 1 106 ? 16.163 15.385 68.945 1.00 53.74 128 SER A O 1
ATOM 859 N N . LYS 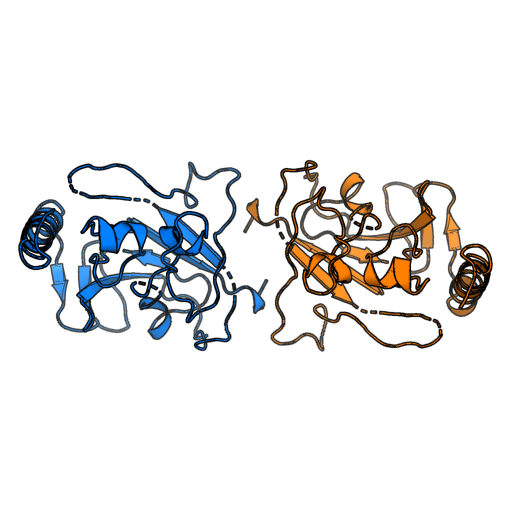A 1 107 ? 16.652 16.173 66.912 1.00 54.32 129 LYS A N 1
ATOM 860 C CA . LYS A 1 107 ? 15.737 17.291 66.994 1.00 50.50 129 LYS A CA 1
ATOM 861 C C . LYS A 1 107 ? 14.301 16.802 66.853 1.00 49.13 129 LYS A C 1
ATOM 862 O O . LYS A 1 107 ? 14.058 15.770 66.254 1.00 58.66 129 LYS A O 1
ATOM 868 N N . ASN A 1 108 ? 13.357 17.567 67.389 1.00 46.82 130 ASN A N 1
ATOM 869 C CA . ASN A 1 108 ? 11.958 17.179 67.397 1.00 49.55 130 ASN A CA 1
ATOM 870 C C . ASN A 1 108 ? 11.111 17.728 66.217 1.00 53.63 130 ASN A C 1
ATOM 871 O O . ASN A 1 108 ? 9.897 17.526 66.186 1.00 53.87 130 ASN A O 1
ATOM 876 N N . SER A 1 109 ? 11.733 18.438 65.278 1.00 47.40 131 SER A N 1
ATOM 877 C CA . SER A 1 109 ? 11.072 18.801 64.013 1.00 54.72 131 SER A CA 1
ATOM 878 C C . SER A 1 109 ? 11.091 17.609 63.048 1.00 54.65 131 SER A C 1
ATOM 879 O O . SER A 1 109 ? 12.153 17.099 62.741 1.00 53.26 131 SER A O 1
ATOM 882 N N . PRO A 1 110 ? 9.923 17.172 62.554 1.00 56.58 132 PRO A N 1
ATOM 883 C CA . PRO A 1 110 ? 9.884 16.082 61.554 1.00 52.45 132 PRO A CA 1
ATOM 884 C C . PRO A 1 110 ? 10.446 16.422 60.160 1.00 55.14 132 PRO A C 1
ATOM 885 O O . PRO A 1 110 ? 10.500 15.554 59.276 1.00 66.58 132 PRO A O 1
ATOM 889 N N . TYR A 1 111 ? 10.888 17.654 59.988 1.00 50.71 133 TYR A N 1
ATOM 890 C CA . TYR A 1 111 ? 11.468 18.129 58.729 1.00 59.80 133 TYR A CA 1
ATOM 891 C C . TYR A 1 111 ? 13.006 18.210 58.791 1.00 62.50 133 TYR A C 1
ATOM 892 O O . TYR A 1 111 ? 13.629 18.681 57.849 1.00 59.51 133 TYR A O 1
ATOM 901 N N . ASP A 1 112 ? 13.598 17.788 59.913 1.00 60.90 134 ASP A N 1
ATOM 902 C CA . ASP A 1 112 ? 15.057 17.747 60.081 1.00 52.78 134 ASP A CA 1
ATOM 903 C C . ASP A 1 112 ? 15.465 16.299 60.049 1.00 56.40 134 ASP A C 1
ATOM 904 O O . ASP A 1 112 ? 14.825 15.478 60.691 1.00 54.41 134 ASP A O 1
ATOM 909 N N . PRO A 1 113 ? 16.522 15.969 59.296 1.00 52.03 135 PRO A N 1
ATOM 910 C CA . PRO A 1 113 ? 16.927 14.581 59.245 1.00 56.89 135 PRO A CA 1
ATOM 911 C C . PRO A 1 113 ? 17.280 13.973 60.621 1.00 53.89 135 PRO A C 1
ATOM 912 O O . PRO A 1 113 ? 17.145 12.753 60.803 1.00 50.02 135 PRO A O 1
ATOM 916 N N . SER A 1 114 ? 17.706 14.791 61.584 1.00 47.01 136 SER A N 1
ATOM 917 C CA . SER A 1 114 ? 18.191 14.226 62.840 1.00 47.01 136 SER A CA 1
ATOM 918 C C . SER A 1 114 ? 17.033 13.579 63.618 1.00 55.63 136 SER A C 1
ATOM 919 O O . SER A 1 114 ? 17.242 12.698 64.460 1.00 50.11 136 SER A O 1
ATOM 922 N N . TYR A 1 115 ? 15.814 14.016 63.307 1.00 53.04 137 TYR A N 1
ATOM 923 C CA . TYR A 1 115 ? 14.594 13.457 63.875 1.00 46.05 137 TYR A CA 1
ATOM 924 C C . TYR A 1 115 ? 14.503 11.971 63.629 1.00 49.32 137 TYR A C 1
ATOM 925 O O . TYR A 1 115 ? 13.947 11.262 64.469 1.00 52.35 137 TYR A O 1
ATOM 934 N N . TYR A 1 116 ? 15.031 11.508 62.490 1.00 46.83 138 TYR A N 1
ATOM 935 C CA . TYR A 1 116 ? 14.976 10.090 62.123 1.00 51.82 138 TYR A CA 1
ATOM 936 C C . TYR A 1 116 ? 16.323 9.370 62.228 1.00 53.68 138 TYR A C 1
ATOM 937 O O . TYR A 1 116 ? 16.337 8.180 62.478 1.00 44.78 138 TYR A O 1
ATOM 946 N N . TYR A 1 117 ? 17.436 10.082 62.029 1.00 49.54 139 TYR A N 1
ATOM 947 C CA . TYR A 1 117 ? 18.720 9.441 61.684 1.00 47.64 139 TYR A CA 1
ATOM 948 C C . TYR A 1 117 ? 19.850 9.605 62.725 1.00 51.33 139 TYR A C 1
ATOM 949 O O . TYR A 1 117 ? 20.906 9.047 62.548 1.00 49.66 139 TYR A O 1
ATOM 958 N N . VAL A 1 118 ? 19.578 10.304 63.826 1.00 48.85 140 VAL A N 1
ATOM 959 C CA . VAL A 1 118 ? 20.539 10.561 64.877 1.00 48.87 140 VAL A CA 1
ATOM 960 C C . VAL A 1 118 ? 19.935 10.136 66.222 1.00 51.86 140 VAL A C 1
ATOM 961 O O . VAL A 1 118 ? 18.770 10.369 66.463 1.00 54.11 140 VAL A O 1
ATOM 965 N N . SER A 1 119 ? 20.730 9.535 67.105 1.00 55.59 141 SER A N 1
ATOM 966 C CA . SER A 1 119 ? 20.249 9.194 68.447 1.00 55.01 141 SER A CA 1
ATOM 967 C C . SER A 1 119 ? 21.426 9.046 69.386 1.00 58.08 141 SER A C 1
ATOM 968 O O . SER A 1 119 ? 22.544 8.883 68.922 1.00 57.98 141 SER A O 1
ATOM 971 N N . GLU A 1 120 ? 21.179 9.102 70.699 1.00 66.76 142 GLU A N 1
ATOM 972 C CA . GLU A 1 120 ? 22.221 8.831 71.720 1.00 65.60 142 GLU A CA 1
ATOM 973 C C . GLU A 1 120 ? 22.683 7.360 71.591 1.00 58.55 142 GLU A C 1
ATOM 974 O O . GLU A 1 120 ? 23.866 7.056 71.628 1.00 60.05 142 GLU A O 1
ATOM 980 N N . GLY A 1 121 ? 21.728 6.456 71.404 1.00 54.03 143 GLY A N 1
ATOM 981 C CA . GLY A 1 121 ? 22.024 5.047 71.206 1.00 54.91 143 GLY A CA 1
ATOM 982 C C . GLY A 1 121 ? 22.902 4.662 70.032 1.00 57.26 143 GLY A C 1
ATOM 983 O O . GLY A 1 121 ? 23.855 3.900 70.186 1.00 59.37 143 GLY A O 1
ATOM 992 N N . GLN A 1 123 ? 25.118 6.324 68.702 1.00 62.25 145 GLN A N 1
ATOM 993 C CA . GLN A 1 123 ? 26.455 6.869 68.977 1.00 60.53 145 GLN A CA 1
ATOM 994 C C . GLN A 1 123 ? 27.208 6.281 70.178 1.00 61.49 145 GLN A C 1
ATOM 995 O O . GLN A 1 123 ? 28.410 6.491 70.289 1.00 66.95 145 GLN A O 1
ATOM 1001 N N . GLU A 1 124 ? 26.527 5.576 71.078 1.00 64.93 146 GLU A N 1
ATOM 1002 C CA . 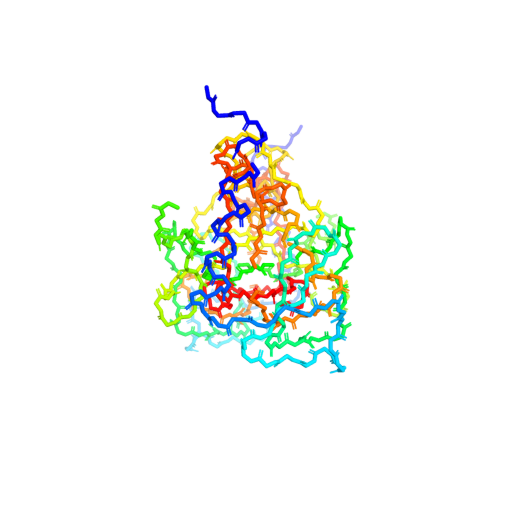GLU A 1 124 ? 27.187 5.023 72.290 1.00 68.06 146 GLU A CA 1
ATOM 1003 C C . GLU A 1 124 ? 28.452 4.219 72.062 1.00 58.50 146 GLU A C 1
ATOM 1004 O O . GLU A 1 124 ? 29.426 4.399 72.788 1.00 66.52 146 GLU A O 1
ATOM 1010 N N . PRO A 1 125 ? 28.444 3.308 71.064 1.00 63.58 147 PRO A N 1
ATOM 1011 C CA . PRO A 1 125 ? 29.634 2.490 70.808 1.00 56.75 147 PRO A CA 1
ATOM 1012 C C . PRO A 1 125 ? 30.905 3.254 70.494 1.00 61.65 147 PRO A C 1
ATOM 1013 O O . PRO A 1 125 ? 31.997 2.664 70.507 1.00 67.53 147 PRO A O 1
ATOM 1017 N N . LEU A 1 126 ? 30.791 4.538 70.169 1.00 58.54 148 LEU A N 1
ATOM 1018 C CA . LEU A 1 126 ? 31.970 5.331 69.878 1.00 59.43 148 LEU A CA 1
ATOM 1019 C C . LEU A 1 126 ? 32.836 5.624 71.120 1.00 66.14 148 LEU A C 1
ATOM 1020 O O . LEU A 1 126 ? 33.966 6.134 71.001 1.00 57.67 148 LEU A O 1
ATOM 1025 N N . LYS A 1 127 ? 32.326 5.276 72.302 1.00 61.34 149 LYS A N 1
ATOM 1026 C CA . LYS A 1 127 ? 33.177 5.190 73.491 1.00 67.58 149 LYS A CA 1
ATOM 1027 C C . LYS A 1 127 ? 34.188 4.034 73.414 1.00 65.40 149 LYS A C 1
ATOM 1028 O O . LYS A 1 127 ? 35.242 4.097 74.024 1.00 67.05 149 LYS A O 1
ATOM 1034 N N . TYR A 1 128 ? 33.878 3.007 72.626 1.00 73.36 150 TYR A N 1
ATOM 1035 C CA . TYR A 1 128 ? 34.641 1.754 72.636 1.00 69.90 150 TYR A CA 1
ATOM 1036 C C . TYR A 1 128 ? 35.233 1.300 71.303 1.00 70.69 150 TYR A C 1
ATOM 1037 O O . TYR A 1 128 ? 36.080 0.418 71.303 1.00 80.69 150 TYR A O 1
ATOM 1046 N N . VAL A 1 129 ? 34.811 1.880 70.178 1.00 73.25 151 VAL A N 1
ATOM 1047 C CA . VAL A 1 129 ? 35.333 1.454 68.862 1.00 73.85 151 VAL A CA 1
ATOM 1048 C C . VAL A 1 129 ? 35.821 2.620 68.016 1.00 65.71 151 VAL A C 1
ATOM 1049 O O . VAL A 1 129 ? 35.548 3.771 68.328 1.00 71.62 151 VAL A O 1
ATOM 1053 N N . GLY A 1 130 ? 36.548 2.302 66.944 1.00 69.07 152 GLY A N 1
ATOM 1054 C CA . GLY A 1 130 ? 37.199 3.303 66.109 1.00 63.74 152 GLY A CA 1
ATOM 1055 C C . GLY A 1 130 ? 36.765 3.294 64.661 1.00 59.17 152 GLY A C 1
ATOM 1056 O O . GLY A 1 130 ? 35.678 2.853 64.335 1.00 67.02 152 GLY A O 1
ATOM 1057 N N . ASP A 1 131 ? 37.622 3.806 63.786 1.00 59.06 153 ASP A N 1
ATOM 1058 C CA . ASP A 1 131 ? 37.285 3.998 62.378 1.00 62.50 153 ASP A CA 1
ATOM 1059 C C . ASP A 1 131 ? 37.074 2.649 61.700 1.00 69.72 153 ASP A C 1
ATOM 1060 O O . ASP A 1 131 ? 37.855 1.712 61.922 1.00 80.87 153 ASP A O 1
ATOM 1065 N N . ARG A 1 132 ? 36.006 2.566 60.900 1.00 60.59 154 ARG A N 1
ATOM 1066 C CA A ARG A 1 132 ? 35.628 1.354 60.141 0.50 64.55 154 ARG A CA 1
ATOM 1067 C CA B ARG A 1 132 ? 35.651 1.356 60.133 0.50 68.34 154 ARG A CA 1
ATOM 1068 C C . ARG A 1 132 ? 35.170 0.200 61.021 1.00 65.60 154 ARG A C 1
ATOM 1069 O O . ARG A 1 132 ? 35.008 -0.923 60.551 1.00 65.58 154 ARG A O 1
ATOM 1084 N N . ALA A 1 133 ? 34.922 0.490 62.291 1.00 60.05 155 ALA A N 1
ATOM 1085 C CA . ALA A 1 133 ? 34.356 -0.481 63.211 1.00 64.75 155 ALA A CA 1
ATOM 1086 C C . ALA A 1 133 ? 32.964 -0.903 62.747 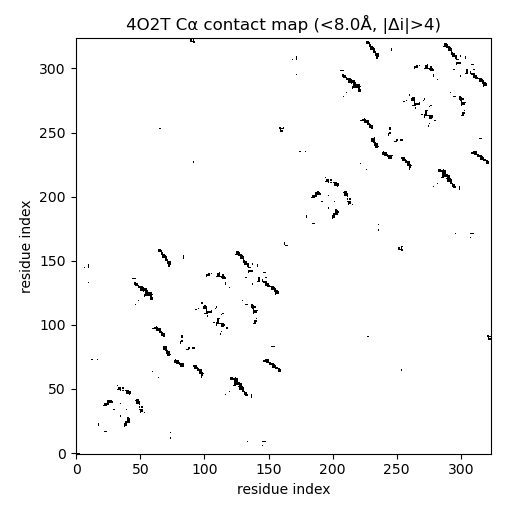1.00 65.43 155 ALA A C 1
ATOM 1087 O O . ALA A 1 133 ? 32.303 -0.167 62.008 1.00 58.69 155 ALA A O 1
ATOM 1089 N N . LYS A 1 134 ? 32.537 -2.090 63.174 1.00 61.37 156 LYS A N 1
ATOM 1090 C CA . LYS A 1 134 ? 31.226 -2.624 62.815 1.00 54.44 156 LYS A CA 1
ATOM 1091 C C . LYS A 1 134 ? 30.592 -3.183 64.065 1.00 55.27 156 LYS A C 1
ATOM 1092 O O . LYS A 1 134 ? 31.258 -3.842 64.843 1.00 61.94 156 LYS A O 1
ATOM 1098 N N . VAL A 1 135 ? 29.300 -2.909 64.255 1.00 67.92 157 VAL A N 1
ATOM 1099 C CA . VAL A 1 135 ? 28.583 -3.277 65.473 1.00 57.27 157 VAL A CA 1
ATOM 1100 C C . VAL A 1 135 ? 27.151 -3.675 65.185 1.00 62.75 157 VAL A C 1
ATOM 1101 O O . VAL A 1 135 ? 26.633 -3.392 64.102 1.00 57.26 157 VAL A O 1
ATOM 1105 N N . LYS A 1 136 ? 26.535 -4.319 66.179 1.00 62.96 158 LYS A N 1
ATOM 1106 C CA . LYS A 1 136 ? 25.115 -4.704 66.178 1.00 65.04 158 LYS A CA 1
ATOM 1107 C C . LYS A 1 136 ? 24.519 -4.155 67.463 1.00 68.04 158 LYS A C 1
ATOM 1108 O O . LYS A 1 136 ? 25.202 -4.144 68.494 1.00 66.35 158 LYS A O 1
ATOM 1122 N N . ILE A 1 138 ? 20.723 -3.277 69.925 1.00 64.40 160 ILE A N 1
ATOM 1123 C CA . ILE A 1 138 ? 19.327 -3.035 70.224 1.00 66.78 160 ILE A CA 1
ATOM 1124 C C . ILE A 1 138 ? 19.307 -1.731 70.999 1.00 63.73 160 ILE A C 1
ATOM 1125 O O . ILE A 1 138 ? 20.019 -1.594 71.995 1.00 59.42 160 ILE A O 1
ATOM 1130 N N . VAL A 1 139 ? 18.506 -0.777 70.529 1.00 58.18 161 VAL A N 1
ATOM 1131 C CA . VAL A 1 139 ? 18.460 0.557 71.113 1.00 54.16 161 VAL A CA 1
ATOM 1132 C C . VAL A 1 139 ? 17.047 0.830 71.546 1.00 57.25 161 VAL A C 1
ATOM 1133 O O . VAL A 1 139 ? 16.146 0.881 70.696 1.00 55.78 161 VAL A O 1
ATOM 1137 N N . PRO A 1 140 ? 16.836 0.997 72.867 1.00 53.08 162 PRO A N 1
ATOM 1138 C CA . PRO A 1 140 ? 15.493 1.277 73.350 1.00 58.62 162 PRO A CA 1
ATOM 1139 C C . PRO A 1 140 ? 15.117 2.723 73.060 1.00 55.51 162 PRO A C 1
ATOM 1140 O O . PRO A 1 140 ? 15.985 3.562 72.904 1.00 55.92 162 PRO A O 1
ATOM 1144 N N . PHE A 1 141 ? 13.827 3.001 73.052 1.00 55.39 163 PHE A N 1
ATOM 1145 C CA . PHE A 1 141 ? 13.329 4.250 72.553 1.00 57.38 163 PHE A CA 1
ATOM 1146 C C . PHE A 1 141 ? 13.765 5.495 73.312 1.00 54.82 163 PHE A C 1
ATOM 1147 O O . PHE A 1 141 ? 13.885 6.534 72.699 1.00 65.52 163 PHE A O 1
ATOM 1155 N N . LYS A 1 142 ? 14.049 5.376 74.601 1.00 63.64 164 LYS A N 1
ATOM 1156 C CA . LYS A 1 142 ? 14.558 6.469 75.450 1.00 63.38 164 LYS A CA 1
ATOM 1157 C C . LYS A 1 142 ? 15.907 7.031 74.935 1.00 63.05 164 LYS A C 1
ATOM 1158 O O . LYS A 1 142 ? 16.235 8.197 75.129 1.00 57.60 164 LYS A O 1
ATOM 1164 N N . ARG A 1 143 ? 16.667 6.174 74.259 1.00 56.90 165 ARG A N 1
ATOM 1165 C CA . ARG A 1 143 ? 17.958 6.503 73.676 1.00 55.62 165 ARG A CA 1
ATOM 1166 C C . ARG A 1 143 ? 17.893 6.552 72.116 1.00 53.04 165 ARG A C 1
ATOM 1167 O O . ARG A 1 143 ? 18.909 6.596 71.440 1.00 59.39 165 ARG A O 1
ATOM 1175 N N . GLY A 1 144 ? 16.685 6.538 71.562 1.00 56.64 166 GLY A N 1
ATOM 1176 C CA . GLY A 1 144 ? 16.497 6.442 70.121 1.00 52.94 166 GLY A CA 1
ATOM 1177 C C . GLY A 1 144 ? 16.280 7.803 69.477 1.00 53.52 166 GLY A C 1
ATOM 1178 O O . GLY A 1 144 ? 16.450 8.859 70.107 1.00 50.46 166 GLY A O 1
ATOM 1179 N N . ALA A 1 145 ? 15.936 7.773 68.198 1.00 53.59 167 ALA A N 1
ATOM 1180 C CA . ALA A 1 145 ? 15.689 8.989 67.453 1.00 53.72 167 ALA A CA 1
ATOM 1181 C C . ALA A 1 145 ? 14.332 9.507 67.888 1.00 54.80 167 ALA A C 1
ATOM 1182 O O . ALA A 1 145 ? 13.504 8.727 68.348 1.00 50.66 167 ALA A O 1
ATOM 1184 N N . TYR A 1 146 ? 14.107 10.811 67.740 1.00 49.27 168 TYR A N 1
ATOM 1185 C CA . TYR A 1 146 ? 12.889 11.426 68.232 1.00 49.54 168 TYR A CA 1
ATOM 1186 C C . TYR A 1 146 ? 11.673 10.745 67.640 1.00 51.98 168 TYR A C 1
ATOM 1187 O O . TYR A 1 146 ? 10.685 10.516 68.342 1.00 56.06 168 TYR A O 1
ATOM 1196 N N . ASN A 1 147 ? 11.741 10.440 66.347 1.00 57.22 169 ASN A N 1
ATOM 1197 C CA . ASN A 1 147 ? 10.710 9.654 65.683 1.00 49.68 169 ASN A CA 1
ATOM 1198 C C . ASN A 1 147 ? 10.328 8.431 66.550 1.00 49.49 169 ASN A C 1
ATOM 1199 O O . ASN A 1 147 ? 9.170 8.173 66.801 1.00 58.40 169 ASN A O 1
ATOM 1204 N N . ASP A 1 148 ? 11.327 7.706 67.023 1.00 54.18 170 ASP A N 1
ATOM 1205 C CA . ASP A 1 148 ? 11.112 6.484 67.767 1.00 51.62 170 ASP A CA 1
ATOM 1206 C C . ASP A 1 148 ? 10.771 6.731 69.261 1.00 60.71 170 ASP A C 1
ATOM 1207 O O . ASP A 1 148 ? 9.985 5.978 69.842 1.00 61.57 170 ASP A O 1
ATOM 1212 N N . GLN A 1 149 ? 11.337 7.774 69.876 1.00 50.39 171 GLN A N 1
ATOM 1213 C CA . GLN A 1 149 ? 10.957 8.183 71.248 1.00 63.08 171 GLN A CA 1
ATOM 1214 C C . GLN A 1 149 ? 9.465 8.406 71.354 1.00 57.84 171 GLN A C 1
ATOM 1215 O O . GLN A 1 149 ? 8.815 7.955 72.288 1.00 63.02 171 GLN A O 1
ATOM 1221 N N . SER A 1 150 ? 8.943 9.105 70.361 1.00 53.11 172 SER A N 1
ATOM 1222 C CA . SER A 1 150 ? 7.551 9.514 70.355 1.00 56.19 172 SER A CA 1
ATOM 1223 C C . SER A 1 150 ? 6.630 8.345 70.208 1.00 57.66 172 SER A C 1
ATOM 1224 O O . SER A 1 150 ? 5.547 8.389 70.735 1.00 61.74 172 SER A O 1
ATOM 1227 N N . ASN A 1 151 ? 7.017 7.359 69.394 1.00 54.26 173 ASN A N 1
ATOM 1228 C CA . ASN A 1 151 ? 6.184 6.177 69.162 1.00 51.99 173 ASN A CA 1
ATOM 1229 C C . ASN A 1 151 ? 6.524 4.994 70.044 1.00 57.67 173 ASN A C 1
ATOM 1230 O O . ASN A 1 151 ? 5.956 3.939 69.863 1.00 63.06 173 ASN A O 1
ATOM 1235 N N . GLY A 1 152 ? 7.447 5.170 70.995 1.00 63.61 174 GLY A N 1
ATOM 1236 C CA . GLY A 1 152 ? 7.862 4.094 71.899 1.00 55.58 174 GLY A CA 1
ATOM 1237 C C . GLY A 1 152 ? 8.509 2.887 71.214 1.00 65.29 174 GLY A C 1
ATOM 1238 O O . GLY A 1 152 ? 8.366 1.757 71.683 1.00 63.23 174 GLY A O 1
ATOM 1239 N N . GLN A 1 153 ? 9.233 3.124 70.119 1.00 54.24 175 GLN A N 1
ATOM 1240 C CA . GLN A 1 153 ? 9.753 2.043 69.296 1.00 51.60 175 GLN A CA 1
ATOM 1241 C C . GLN A 1 153 ? 11.235 1.788 69.571 1.00 50.84 175 GLN A C 1
ATOM 1242 O O . GLN A 1 153 ? 12.061 2.676 69.397 1.00 58.85 175 GLN A O 1
ATOM 1248 N N . PRO A 1 154 ? 11.580 0.567 69.995 1.00 53.60 176 PRO A N 1
ATOM 1249 C CA . PRO A 1 154 ? 12.973 0.164 69.991 1.00 53.60 176 PRO A CA 1
ATOM 1250 C C . PRO A 1 154 ? 13.345 -0.202 68.576 1.00 59.23 176 PRO A C 1
ATOM 1251 O O . PRO A 1 154 ? 12.452 -0.539 67.784 1.00 64.83 176 PRO A O 1
ATOM 1255 N N . VAL A 1 155 ? 14.633 -0.147 68.264 1.00 58.81 177 VAL A N 1
ATOM 1256 C CA . VAL A 1 155 ? 15.125 -0.525 66.947 1.00 51.62 177 VAL A CA 1
ATOM 1257 C C . VAL A 1 155 ? 16.265 -1.536 67.081 1.00 55.72 177 VAL A C 1
ATOM 1258 O O . VAL A 1 155 ? 16.967 -1.569 68.081 1.00 53.26 177 VAL A O 1
ATOM 1262 N N . TYR A 1 156 ? 16.443 -2.341 66.039 1.00 63.55 178 TYR A N 1
ATOM 1263 C CA . TYR A 1 156 ? 17.541 -3.289 65.952 1.00 58.23 178 TYR A CA 1
ATOM 1264 C C . TYR A 1 156 ? 18.428 -2.917 64.783 1.00 57.11 178 TYR A C 1
ATOM 1265 O O . TYR A 1 156 ? 17.964 -2.857 63.645 1.00 61.00 178 TYR A O 1
ATOM 1274 N N . TYR A 1 157 ? 19.693 -2.658 65.072 1.00 60.26 179 TYR A N 1
ATOM 1275 C CA . TYR A 1 157 ? 20.710 -2.532 64.035 1.00 60.35 179 TYR A CA 1
ATOM 1276 C C . TYR A 1 157 ? 21.352 -3.896 63.800 1.00 58.67 179 TYR A C 1
ATOM 1277 O O . TYR A 1 157 ? 22.175 -4.364 64.596 1.00 65.69 179 TYR A O 1
ATOM 1286 N N . GLU A 1 158 ? 20.967 -4.536 62.706 1.00 62.69 180 GLU A N 1
ATOM 1287 C CA . GLU A 1 158 ? 21.564 -5.802 62.305 1.00 62.41 180 GLU A CA 1
ATOM 1288 C C . GLU A 1 158 ? 23.057 -5.636 62.013 1.00 65.17 180 GLU A C 1
ATOM 1289 O O . GLU A 1 158 ? 23.840 -6.551 62.222 1.00 67.37 180 GLU A O 1
ATOM 1295 N N . ILE A 1 159 ? 23.447 -4.467 61.517 1.00 65.47 181 ILE A N 1
ATOM 1296 C CA . ILE A 1 159 ? 24.847 -4.175 61.248 1.00 59.17 181 ILE A CA 1
ATOM 1297 C C . ILE A 1 159 ? 24.961 -2.664 61.085 1.00 61.08 181 ILE A C 1
ATOM 1298 O O . ILE A 1 159 ? 24.061 -2.025 60.538 1.00 58.24 181 ILE A O 1
ATOM 1303 N N . LEU A 1 160 ? 26.066 -2.105 61.575 1.00 61.08 182 LEU A N 1
ATOM 1304 C CA . LEU A 1 160 ? 26.347 -0.689 61.428 1.00 60.61 182 LEU A CA 1
ATOM 1305 C C . LEU A 1 160 ? 27.846 -0.451 61.345 1.00 62.75 182 LEU A C 1
ATOM 1306 O O . LEU A 1 160 ? 28.594 -0.953 62.185 1.00 59.68 182 LEU A O 1
ATOM 1311 N N . GLU A 1 161 ? 28.267 0.340 60.351 1.00 53.86 183 GLU A N 1
ATOM 1312 C CA . GLU A 1 161 ? 29.673 0.651 60.127 1.00 54.91 183 GLU A CA 1
ATOM 1313 C C . GLU A 1 161 ? 29.868 2.139 60.327 1.00 56.47 183 GLU A C 1
ATOM 1314 O O . GLU A 1 161 ? 29.090 2.909 59.787 1.00 57.66 183 GLU A O 1
ATOM 1320 N N . TYR A 1 162 ? 30.895 2.519 61.096 1.00 62.14 184 TYR A N 1
ATOM 1321 C CA . TYR A 1 162 ? 31.261 3.916 61.326 1.00 52.44 184 TYR A CA 1
ATOM 1322 C C . TYR A 1 162 ? 32.418 4.321 60.435 1.00 55.04 184 TYR A C 1
ATOM 1323 O O . TYR A 1 162 ? 33.352 3.549 60.240 1.00 57.92 184 TYR A O 1
ATOM 1332 N N . ILE A 1 163 ? 32.344 5.534 59.892 1.00 53.40 185 ILE A N 1
ATOM 1333 C CA . ILE A 1 163 ? 33.389 6.081 59.055 1.00 51.18 185 ILE A CA 1
ATOM 1334 C C . ILE A 1 163 ? 33.785 7.453 59.571 1.00 54.99 185 ILE A C 1
ATOM 1335 O O . ILE A 1 163 ? 32.931 8.327 59.686 1.00 58.70 185 ILE A O 1
ATOM 1340 N N . PHE A 1 164 ? 35.074 7.649 59.881 1.00 55.24 186 PHE A N 1
ATOM 1341 C CA . PHE A 1 164 ? 35.564 8.959 60.337 1.00 55.87 186 PHE A CA 1
ATOM 1342 C C . PHE A 1 164 ? 35.845 9.810 59.109 1.00 51.62 186 PHE A C 1
ATOM 1343 O O . PHE A 1 164 ? 36.668 9.462 58.288 1.00 63.45 186 PHE A O 1
ATOM 1351 N N . GLU A 1 165 ? 35.178 10.940 58.995 1.00 54.10 187 GLU A N 1
ATOM 1352 C CA . GLU A 1 165 ? 35.295 11.766 57.790 1.00 60.38 187 GLU A CA 1
ATOM 1353 C C . GLU A 1 165 ? 36.701 12.365 57.654 1.00 64.16 187 GLU A C 1
ATOM 1354 O O . GLU A 1 165 ? 37.197 12.545 56.541 1.00 56.42 187 GLU A O 1
ATOM 1360 N N . GLU A 1 166 ? 37.366 12.630 58.778 1.00 57.44 188 GLU A N 1
ATOM 1361 C CA . GLU A 1 166 ? 38.690 13.245 58.742 1.00 54.26 188 GLU A CA 1
ATOM 1362 C C . GLU A 1 166 ? 39.779 12.343 58.137 1.00 53.89 188 GLU A C 1
ATOM 1363 O O . GLU A 1 166 ? 40.805 12.843 57.717 1.00 56.54 188 GLU A O 1
ATOM 1369 N N . ASN A 1 167 ? 39.541 11.035 58.046 1.00 55.29 189 ASN A N 1
ATOM 1370 C CA . ASN A 1 167 ? 40.511 10.117 57.436 1.00 59.03 189 ASN A CA 1
ATOM 1371 C C . ASN A 1 167 ? 40.198 9.771 55.983 1.00 58.72 189 ASN A C 1
ATOM 1372 O O . ASN A 1 167 ? 40.881 8.954 55.391 1.00 61.87 189 ASN A O 1
ATOM 1377 N N . LEU A 1 168 ? 39.183 10.396 55.401 1.00 62.38 190 LEU A N 1
ATOM 1378 C CA . LEU A 1 168 ? 38.890 10.208 53.983 1.00 68.03 190 LEU A CA 1
ATOM 1379 C C . LEU A 1 168 ? 39.887 10.930 53.086 1.00 66.96 190 LEU A C 1
ATOM 1380 O O . LEU A 1 168 ? 40.472 11.952 53.437 1.00 62.42 190 LEU A O 1
ATOM 1386 N N . GLY B 1 1 ? 32.078 52.236 44.663 1.00 126.53 0 GLY B N 1
ATOM 1387 C CA . GLY B 1 1 ? 32.266 50.789 44.342 1.00 122.08 0 GLY B CA 1
ATOM 1388 C C . GLY B 1 1 ? 32.535 50.588 42.870 1.00 106.91 0 GLY B C 1
ATOM 1389 O O . GLY B 1 1 ? 32.361 51.511 42.054 1.00 93.60 0 GLY B O 1
ATOM 1390 N N . LYS B 1 2 ? 32.941 49.369 42.528 1.00 86.08 24 LYS B N 1
ATOM 1391 C CA . LYS B 1 2 ? 33.455 49.068 41.191 1.00 75.95 24 LYS B CA 1
ATOM 1392 C C . LYS B 1 2 ? 32.406 48.520 40.199 1.00 72.70 24 LYS B C 1
ATOM 1393 O O . LYS B 1 2 ? 31.657 47.587 40.518 1.00 69.61 24 LYS B O 1
ATOM 1399 N N . SER B 1 3 ? 32.355 49.089 38.993 1.00 73.25 25 SER B N 1
ATOM 1400 C CA . SER B 1 3 ? 31.413 48.604 37.962 1.00 71.73 25 SER B CA 1
ATOM 1401 C C . SER B 1 3 ? 31.722 47.147 37.579 1.00 68.61 25 SER B C 1
ATOM 1402 O O . SER B 1 3 ? 32.851 46.695 37.712 1.00 76.47 25 SER B O 1
ATOM 1405 N N . TYR B 1 4 ? 30.721 46.404 37.126 1.00 61.68 26 TYR B N 1
ATOM 1406 C CA . TYR B 1 4 ? 30.946 45.041 36.648 1.00 57.95 26 TYR B CA 1
ATOM 1407 C C . TYR B 1 4 ? 32.067 45.003 35.596 1.00 61.73 26 TYR B C 1
ATOM 1408 O O . TYR B 1 4 ? 32.927 44.121 35.600 1.00 65.87 26 TYR B O 1
ATOM 1417 N N . THR B 1 5 ? 32.056 45.993 34.721 1.00 68.20 27 THR B N 1
ATOM 1418 C CA . THR B 1 5 ? 33.036 46.142 33.646 1.00 68.78 27 THR B CA 1
ATOM 1419 C C . THR B 1 5 ? 34.484 46.305 34.138 1.00 67.76 27 THR B C 1
ATOM 1420 O O . THR B 1 5 ? 35.410 45.713 33.576 1.00 66.90 27 THR B O 1
ATOM 1424 N N . ASP B 1 6 ? 34.677 47.119 35.169 1.00 67.82 28 ASP B N 1
ATOM 1425 C CA . ASP B 1 6 ? 36.010 47.295 35.737 1.00 66.43 28 ASP B CA 1
ATOM 1426 C C . ASP B 1 6 ? 36.433 46.017 36.442 1.00 67.85 28 ASP B C 1
ATOM 1427 O O . ASP B 1 6 ? 37.611 45.653 36.417 1.00 69.69 28 ASP B O 1
ATOM 1440 N N . LEU B 1 8 ? 35.622 42.946 35.578 1.00 64.67 30 LEU B N 1
ATOM 1441 C CA . LEU B 1 8 ? 36.095 42.021 34.518 1.00 62.18 30 LEU B CA 1
ATOM 1442 C C . LEU B 1 8 ? 37.501 42.361 34.063 1.00 65.56 30 LEU B C 1
ATOM 1443 O O . LEU B 1 8 ? 38.301 41.463 33.762 1.00 67.80 30 LEU B O 1
ATOM 1448 N N . LYS B 1 9 ? 37.789 43.663 34.012 1.00 70.80 31 LYS B N 1
ATOM 1449 C CA . LYS B 1 9 ? 39.058 44.159 33.498 1.00 77.99 31 LYS B CA 1
ATOM 1450 C C . LYS B 1 9 ? 40.183 43.824 34.472 1.00 70.13 31 LYS B C 1
ATOM 1451 O O . LYS B 1 9 ? 41.224 43.303 34.053 1.00 70.09 31 LYS B O 1
ATOM 1457 N N . ASP B 1 10 ? 39.983 44.117 35.763 1.00 60.49 32 ASP B N 1
ATOM 1458 C CA . ASP B 1 10 ? 41.000 43.790 36.776 1.00 73.57 32 ASP B CA 1
ATOM 1459 C C . ASP B 1 10 ? 41.284 42.288 36.800 1.00 67.81 32 ASP B C 1
ATOM 1460 O O . ASP B 1 10 ? 42.436 41.877 36.934 1.00 69.92 32 ASP B O 1
ATOM 1465 N N . GLU B 1 11 ? 40.239 41.479 36.654 1.00 64.64 33 GLU B N 1
ATOM 1466 C CA . GLU B 1 11 ? 40.413 40.028 36.600 1.00 65.24 33 GLU B CA 1
ATOM 1467 C C . GLU B 1 11 ? 41.178 39.573 35.363 1.00 67.47 33 GLU B C 1
ATOM 1468 O O . GLU B 1 11 ? 42.081 38.731 35.470 1.00 65.72 33 GLU B O 1
ATOM 1474 N N . LYS B 1 12 ? 40.810 40.091 34.190 1.00 72.07 34 LYS B N 1
ATOM 1475 C CA . LYS B 1 12 ? 41.533 39.738 32.954 1.00 77.37 34 LYS B CA 1
ATOM 1476 C C . LYS B 1 12 ? 43.038 39.992 33.110 1.00 67.99 34 LYS B C 1
ATOM 1477 O O . LYS B 1 12 ? 43.864 39.136 32.766 1.00 69.60 34 LYS B O 1
ATOM 1483 N N . LYS B 1 13 ? 43.384 41.149 33.666 1.00 68.40 35 LYS B N 1
ATOM 1484 C CA . LYS B 1 13 ? 44.791 41.514 33.871 1.00 83.23 35 LYS B CA 1
ATOM 1485 C C . LYS B 1 13 ? 45.477 40.575 34.873 1.00 73.99 35 LYS B C 1
ATOM 1486 O O . LYS B 1 13 ? 46.599 40.104 34.638 1.00 73.03 35 LYS B O 1
ATOM 1492 N N . ALA B 1 14 ? 44.792 40.297 35.974 1.00 65.42 36 ALA B N 1
ATOM 1493 C CA . ALA B 1 14 ? 45.341 39.436 37.030 1.00 70.01 36 ALA B CA 1
ATOM 1494 C C . ALA B 1 14 ? 45.605 38.012 36.568 1.00 66.61 36 ALA B C 1
ATOM 1495 O O . ALA B 1 14 ? 46.567 37.384 37.014 1.00 67.15 36 ALA B O 1
ATOM 1497 N N . ILE B 1 15 ? 44.754 37.519 35.666 1.00 68.28 37 ILE B N 1
ATOM 1498 C CA . ILE B 1 15 ? 44.912 36.186 35.087 1.00 70.48 37 ILE B CA 1
ATOM 1499 C C . ILE B 1 15 ? 46.089 36.113 34.117 1.00 65.91 37 ILE B C 1
ATOM 1500 O O . ILE B 1 15 ? 46.862 35.144 34.152 1.00 73.43 37 ILE B O 1
ATOM 1505 N N . GLU B 1 16 ? 46.222 37.111 33.245 1.00 78.74 38 GLU B N 1
ATOM 1506 C CA . GLU B 1 16 ? 47.382 37.174 32.328 1.00 79.12 38 GLU B CA 1
ATOM 1507 C C . GLU B 1 16 ? 48.718 37.258 33.108 1.00 74.49 38 GLU B C 1
ATOM 1508 O O . GLU B 1 16 ? 49.696 36.595 32.748 1.00 73.33 38 GLU B O 1
ATOM 1514 N N . ARG B 1 17 ? 48.725 38.056 34.182 1.00 68.66 39 ARG B N 1
ATOM 1515 C CA A ARG B 1 17 ? 49.863 38.164 35.088 0.50 71.88 39 ARG B CA 1
ATOM 1516 C CA B ARG B 1 17 ? 49.891 38.159 35.072 0.50 74.60 39 ARG B CA 1
ATOM 1517 C C . ARG B 1 17 ? 50.178 36.813 35.736 1.00 86.48 39 ARG B C 1
ATOM 1518 O O . ARG B 1 17 ? 51.324 36.384 35.788 1.00 94.04 39 ARG B O 1
ATOM 1533 N N . PHE B 1 18 ? 49.140 36.151 36.231 1.00 86.23 40 PHE B N 1
ATOM 1534 C CA . PHE B 1 18 ? 49.283 34.851 36.870 1.00 80.34 40 PHE B CA 1
ATOM 1535 C C . PHE B 1 18 ? 49.812 33.782 35.912 1.00 80.14 40 PHE B C 1
ATOM 1536 O O . PHE B 1 18 ? 50.711 33.013 36.284 1.00 84.09 40 PHE B O 1
ATOM 1544 N N . ILE B 1 19 ? 49.255 33.714 34.702 1.00 72.56 41 ILE B N 1
ATOM 1545 C CA . ILE B 1 19 ? 49.731 32.758 33.673 1.00 79.18 41 ILE B CA 1
ATOM 1546 C C . ILE B 1 19 ? 51.212 32.992 33.299 1.00 94.57 41 ILE B C 1
ATOM 1547 O O . ILE B 1 19 ? 52.033 32.056 33.240 1.00 89.73 41 ILE B O 1
ATOM 1552 N N . ASP B 1 20 ? 51.530 34.249 33.015 1.00 94.60 42 ASP B N 1
ATOM 1553 C CA . ASP B 1 20 ? 52.884 34.652 32.704 1.00 99.26 42 ASP B CA 1
ATOM 1554 C C . ASP B 1 20 ? 53.840 34.356 33.885 1.00 95.65 42 ASP B C 1
ATOM 1555 O O . ASP B 1 20 ? 54.867 33.717 33.679 1.00 91.02 42 ASP B O 1
ATOM 1560 N N . ASP B 1 21 ? 53.485 34.794 35.104 1.00 90.77 43 ASP B N 1
ATOM 1561 C CA . ASP B 1 21 ? 54.335 34.625 36.319 1.00 84.90 43 ASP B CA 1
ATOM 1562 C C . ASP B 1 21 ? 54.700 33.165 36.573 1.00 95.91 43 ASP B C 1
ATOM 1563 O O . ASP B 1 21 ? 55.741 32.885 37.159 1.00 92.16 43 ASP B O 1
ATOM 1568 N N . LYS B 1 22 ? 53.826 32.245 36.160 1.00 89.88 44 LYS B N 1
ATOM 1569 C CA . LYS B 1 22 ? 54.028 30.819 36.401 1.00 89.36 44 LYS B CA 1
ATOM 1570 C C . LYS B 1 22 ? 54.422 30.045 35.161 1.00 81.16 44 LYS B C 1
ATOM 1571 O O . LYS B 1 22 ? 54.586 28.828 35.224 1.00 80.40 44 LYS B O 1
ATOM 1577 N N . GLY B 1 23 ? 54.548 30.732 34.032 1.00 91.21 45 GLY B N 1
ATOM 1578 C CA . GLY B 1 23 ? 55.013 30.099 32.803 1.00 97.92 45 GLY B CA 1
ATOM 1579 C C . GLY B 1 23 ? 54.110 28.962 32.370 1.00 96.27 45 GLY B C 1
ATOM 1580 O O . GLY B 1 23 ? 54.574 27.833 32.167 1.00 99.62 45 GLY B O 1
ATOM 1581 N N . LEU B 1 24 ? 52.820 29.264 32.237 1.00 91.90 46 LEU B N 1
ATOM 1582 C CA . LEU B 1 24 ? 51.817 28.255 31.878 1.00 92.84 46 LEU B CA 1
ATOM 1583 C C . LEU B 1 24 ? 51.505 28.287 30.390 1.00 83.34 46 LEU B C 1
ATOM 1584 O O . LEU B 1 24 ? 51.591 29.334 29.752 1.00 89.56 46 LEU B O 1
ATOM 1589 N N . GLU B 1 25 ? 51.139 27.128 29.855 1.00 85.45 47 GLU B N 1
ATOM 1590 C CA . GLU B 1 25 ? 50.863 26.953 28.429 1.00 94.66 47 GLU B CA 1
ATOM 1591 C C . GLU B 1 25 ? 49.364 26.681 28.277 1.00 84.64 47 GLU B C 1
ATOM 1592 O O . GLU B 1 25 ? 48.859 25.669 28.760 1.00 81.95 47 GLU B O 1
ATOM 1598 N N . ILE B 1 26 ? 48.668 27.587 27.602 1.00 83.01 48 ILE B N 1
ATOM 1599 C CA . ILE B 1 26 ? 47.219 27.516 27.445 1.00 82.92 48 ILE B CA 1
ATOM 1600 C C . ILE B 1 26 ? 46.795 26.813 26.139 1.00 93.54 48 ILE B C 1
ATOM 1601 O O . ILE B 1 26 ? 47.025 27.325 25.041 1.00 106.87 48 ILE B O 1
ATOM 1606 N N . LEU B 1 27 ? 46.149 25.655 26.274 1.00 94.66 49 LEU B N 1
ATOM 1607 C CA . LEU B 1 27 ? 45.657 24.882 25.134 1.00 93.33 49 LEU B CA 1
ATOM 1608 C C . LEU B 1 27 ? 44.254 25.339 24.694 1.00 99.95 49 LEU B C 1
ATOM 1609 O O . LEU B 1 27 ? 43.499 25.880 25.494 1.00 106.90 49 LEU B O 1
ATOM 1614 N N . ASP B 1 28 ? 43.921 25.134 23.419 1.00 115.33 50 ASP B N 1
ATOM 1615 C CA . ASP B 1 28 ? 42.574 25.418 22.892 1.00 116.01 50 ASP B CA 1
ATOM 1616 C C . ASP B 1 28 ? 41.655 24.218 23.023 1.00 110.48 50 ASP B C 1
ATOM 1617 O O . ASP B 1 28 ? 40.431 24.363 23.066 1.00 100.60 50 ASP B O 1
ATOM 1622 N N . ASP B 1 29 ? 42.257 23.033 23.059 1.00 100.81 51 ASP B N 1
ATOM 1623 C CA A ASP B 1 29 ? 41.502 21.793 23.050 0.50 106.30 51 ASP B CA 1
ATOM 1624 C CA B ASP B 1 29 ? 41.525 21.776 23.013 0.50 101.85 51 ASP B CA 1
ATOM 1625 C C . ASP B 1 29 ? 42.142 20.814 24.031 1.00 103.33 51 ASP B C 1
ATOM 1626 O O . ASP B 1 29 ? 43.251 21.049 24.534 1.00 92.41 51 ASP B O 1
ATOM 1635 N N . PHE B 1 30 ? 41.439 19.728 24.330 1.00 93.07 52 PHE B N 1
ATOM 1636 C CA . PHE B 1 30 ? 41.986 18.715 25.221 1.00 100.35 52 PHE B CA 1
ATOM 1637 C C . PHE B 1 30 ? 43.179 18.027 24.597 1.00 109.72 52 PHE B C 1
ATOM 1638 O O . PHE B 1 30 ? 43.093 17.596 23.453 1.00 126.11 52 PHE B O 1
ATOM 1646 N N . PRO B 1 31 ? 44.287 17.890 25.352 1.00 111.19 53 PRO B N 1
ATOM 1647 C CA . PRO B 1 31 ? 45.422 17.133 24.828 1.00 114.23 53 PRO B CA 1
ATOM 1648 C C . PRO B 1 31 ? 45.132 15.638 24.681 1.00 111.80 53 PRO B C 1
ATOM 1649 O O . PRO B 1 31 ? 44.112 15.138 25.179 1.00 91.09 53 PRO B O 1
ATOM 1653 N N . ALA B 1 32 ? 46.037 14.949 23.989 1.00 110.20 54 ALA B N 1
ATOM 1654 C CA . ALA B 1 32 ? 45.865 13.544 23.697 1.00 122.10 54 ALA B CA 1
ATOM 1655 C C . ALA B 1 32 ? 45.656 12.746 24.993 1.00 121.07 54 ALA B C 1
ATOM 1656 O O . ALA B 1 32 ? 46.490 12.795 25.910 1.00 114.71 54 ALA B O 1
ATOM 1658 N N . ASP B 1 33 ? 44.527 12.036 25.052 1.00 108.33 55 ASP B N 1
ATOM 1659 C CA . ASP B 1 33 ? 44.186 11.121 26.150 1.00 113.68 55 ASP B CA 1
ATOM 1660 C C . ASP B 1 33 ? 43.883 11.798 27.482 1.00 92.80 55 ASP B C 1
ATOM 1661 O O . ASP B 1 33 ? 43.801 11.109 28.500 1.00 103.23 55 ASP B O 1
ATOM 1666 N N . SER B 1 34 ? 43.730 13.121 27.485 1.00 101.47 56 SER B N 1
ATOM 1667 C CA . SER B 1 34 ? 43.592 13.909 28.731 1.00 114.31 56 SER B CA 1
ATOM 1668 C C . SER B 1 34 ? 44.825 13.807 29.667 1.00 112.00 56 SER B C 1
ATOM 1669 O O . SER B 1 34 ? 44.695 13.828 30.906 1.00 102.42 56 SER B O 1
ATOM 1672 N N . VAL B 1 35 ? 46.008 13.680 29.060 1.00 100.27 57 VAL B N 1
ATOM 1673 C CA . VAL B 1 35 ? 47.287 13.700 29.778 1.00 100.17 57 VAL B CA 1
ATOM 1674 C C . VAL B 1 35 ? 47.844 15.114 29.677 1.00 95.76 57 VAL B C 1
ATOM 1675 O O . VAL B 1 35 ? 47.925 15.663 28.585 1.00 86.34 57 VAL B O 1
ATOM 1679 N N . PHE B 1 36 ? 48.197 15.702 30.817 1.00 92.90 58 PHE B N 1
ATOM 1680 C CA . PHE B 1 36 ? 48.680 17.082 30.880 1.00 85.02 58 PHE B CA 1
ATOM 1681 C C . PHE B 1 36 ? 50.075 17.109 31.441 1.00 81.76 58 PHE B C 1
ATOM 1682 O O . PHE B 1 36 ? 50.442 16.259 32.232 1.00 92.91 58 PHE B O 1
ATOM 1690 N N . LYS B 1 37 ? 50.843 18.107 31.044 1.00 87.04 59 LYS B N 1
ATOM 1691 C CA . LYS B 1 37 ? 52.122 18.367 31.675 1.00 102.54 59 LYS B CA 1
ATOM 1692 C C . LYS B 1 37 ? 51.855 19.344 32.807 1.00 91.31 59 LYS B C 1
ATOM 1693 O O . LYS B 1 37 ? 50.936 20.160 32.725 1.00 83.15 59 LYS B O 1
ATOM 1699 N N . GLU B 1 38 ? 52.680 19.243 33.848 1.00 96.92 60 GLU B N 1
ATOM 1700 C CA A GLU B 1 38 ? 52.580 20.068 35.059 0.50 98.73 60 GLU B CA 1
ATOM 1701 C CA B GLU B 1 38 ? 52.564 20.065 35.059 0.50 100.67 60 GLU B CA 1
ATOM 1702 C C . GLU B 1 38 ? 52.104 21.501 34.792 1.00 95.46 60 GLU B C 1
ATOM 1703 O O . GLU B 1 38 ? 51.291 22.034 35.543 1.00 93.25 60 GLU B O 1
ATOM 1714 N N . ASN B 1 39 ? 52.603 22.131 33.729 1.00 81.67 61 ASN B N 1
ATOM 1715 C CA . ASN B 1 39 ? 52.280 23.549 33.478 1.00 77.83 61 ASN B CA 1
ATOM 1716 C C . ASN B 1 39 ? 51.217 23.844 32.399 1.00 72.80 61 ASN B C 1
ATOM 1717 O O . ASN B 1 39 ? 50.999 25.015 32.059 1.00 76.58 61 ASN B O 1
ATOM 1722 N N . GLN B 1 40 ? 50.529 22.817 31.900 1.00 77.18 62 GLN B N 1
ATOM 1723 C CA . GLN B 1 40 ? 49.497 22.986 30.839 1.00 85.50 62 GLN B CA 1
ATOM 1724 C C . GLN B 1 40 ? 48.041 23.102 31.333 1.00 77.62 62 GLN B C 1
ATOM 1725 O O . GLN B 1 40 ? 47.571 22.250 32.077 1.00 79.05 62 GLN B O 1
ATOM 1731 N N . PHE B 1 41 ? 47.318 24.125 30.877 1.00 74.14 63 PHE B N 1
ATOM 1732 C CA . PHE B 1 41 ? 45.898 24.293 31.230 1.00 80.53 63 PHE B CA 1
ATOM 1733 C C . PHE B 1 41 ? 45.038 24.501 29.982 1.00 77.16 63 PHE B C 1
ATOM 1734 O O . PHE B 1 41 ? 45.329 25.376 29.184 1.00 86.64 63 PHE B O 1
ATOM 1742 N N . VAL B 1 42 ? 43.989 23.700 29.806 1.00 76.41 64 VAL B N 1
ATOM 1743 C CA . VAL B 1 42 ? 43.017 23.950 28.730 1.00 79.13 64 VAL B CA 1
ATOM 1744 C C . VAL B 1 42 ? 42.011 25.014 29.174 1.00 83.08 64 VAL B C 1
ATOM 1745 O O . VAL B 1 42 ? 41.583 25.011 30.319 1.00 76.78 64 VAL B O 1
ATOM 1749 N N . LEU B 1 43 ? 41.657 25.927 28.271 1.00 84.16 65 LEU B N 1
ATOM 1750 C CA . LEU B 1 43 ? 40.680 26.980 28.556 1.00 79.07 65 LEU B CA 1
ATOM 1751 C C . LEU B 1 43 ? 39.324 26.522 28.051 1.00 85.08 65 LEU B C 1
ATOM 1752 O O . LEU B 1 43 ? 39.112 26.427 26.840 1.00 83.08 65 LEU B O 1
ATOM 1757 N N . LEU B 1 44 ? 38.408 26.250 28.977 1.00 81.10 66 LEU B N 1
ATOM 1758 C CA . LEU B 1 44 ? 37.110 25.671 28.639 1.00 75.02 66 LEU B CA 1
ATOM 1759 C C . LEU B 1 44 ? 36.163 26.755 28.152 1.00 74.94 66 LEU B C 1
ATOM 1760 O O . LEU B 1 44 ? 36.427 27.939 28.362 1.00 79.57 66 LEU B O 1
ATOM 1765 N N . ASP B 1 45 ? 35.060 26.348 27.514 1.00 78.29 67 ASP B N 1
ATOM 1766 C CA . ASP B 1 45 ? 34.107 27.297 26.901 1.00 79.88 67 ASP B CA 1
ATOM 1767 C C . ASP B 1 45 ? 33.567 28.290 27.914 1.00 80.46 67 ASP B C 1
ATOM 1768 O O . ASP B 1 45 ? 33.363 29.451 27.596 1.00 73.35 67 ASP B O 1
ATOM 1773 N N . ASN B 1 46 ? 33.339 27.831 29.141 1.00 86.32 68 ASN B N 1
ATOM 1774 C CA . ASN B 1 46 ? 32.797 28.706 30.179 1.00 80.00 68 ASN B CA 1
ATOM 1775 C C . ASN B 1 46 ? 33.819 29.592 30.912 1.00 67.87 68 ASN B C 1
ATOM 1776 O O . ASN B 1 46 ? 33.445 30.343 31.798 1.00 70.55 68 ASN B O 1
ATOM 1781 N N . GLY B 1 47 ? 35.090 29.538 30.524 1.00 71.70 69 GLY B N 1
ATOM 1782 C CA . GLY B 1 47 ? 36.098 30.449 31.084 1.00 66.75 69 GLY B CA 1
ATOM 1783 C C . GLY B 1 47 ? 37.047 29.879 32.127 1.00 67.02 69 GLY B C 1
ATOM 1784 O O . GLY B 1 47 ? 37.972 30.575 32.538 1.00 69.89 69 GLY B O 1
ATOM 1785 N N . VAL B 1 48 ? 36.840 28.630 32.560 1.00 65.34 70 VAL B N 1
ATOM 1786 C CA . VAL B 1 48 ? 37.738 28.049 33.555 1.00 69.39 70 VAL B CA 1
ATOM 1787 C C . VAL B 1 48 ? 38.881 27.316 32.888 1.00 74.86 70 VAL B C 1
ATOM 1788 O O . VAL B 1 48 ? 38.695 26.635 31.872 1.00 73.36 70 VAL B O 1
ATOM 1792 N N . TYR B 1 49 ? 40.059 27.476 33.482 1.00 66.05 71 TYR B N 1
ATOM 1793 C CA . TYR B 1 49 ? 41.263 26.824 33.014 1.00 70.10 71 TYR B CA 1
ATOM 1794 C C . TYR B 1 49 ? 41.423 25.532 33.807 1.00 66.59 71 TYR B C 1
ATOM 1795 O O . TYR B 1 49 ? 41.318 25.550 35.013 1.00 76.45 71 TYR B O 1
ATOM 1804 N N . LEU B 1 50 ? 41.680 24.424 33.124 1.00 74.32 72 LEU B N 1
ATOM 1805 C CA . LEU B 1 50 ? 41.774 23.097 33.747 1.00 73.58 72 LEU B CA 1
ATOM 1806 C C . LEU B 1 50 ? 43.060 22.337 33.415 1.00 67.40 72 LEU B C 1
ATOM 1807 O O . LEU B 1 50 ? 43.503 22.315 32.277 1.00 80.39 72 LEU B O 1
ATOM 1812 N N . ASN B 1 51 ? 43.644 21.720 34.431 1.00 66.41 73 ASN B N 1
ATOM 1813 C CA . ASN B 1 51 ? 44.701 20.733 34.288 1.00 65.24 73 ASN B CA 1
ATOM 1814 C C . ASN B 1 51 ? 44.236 19.498 35.042 1.00 68.85 73 ASN B C 1
ATOM 1815 O O . ASN B 1 51 ? 43.810 19.594 36.185 1.00 73.54 73 ASN B O 1
ATOM 1820 N N . ILE B 1 52 ? 44.312 18.342 34.402 1.00 70.71 74 ILE B N 1
ATOM 1821 C CA . ILE B 1 52 ? 44.023 17.089 35.051 1.00 72.84 74 ILE B CA 1
ATOM 1822 C C . ILE B 1 52 ? 45.348 16.476 35.458 1.00 76.02 74 ILE B C 1
ATOM 1823 O O . ILE B 1 52 ? 46.184 16.219 34.608 1.00 92.56 74 ILE B O 1
ATOM 1828 N N . ILE B 1 53 ? 45.526 16.271 36.761 1.00 70.01 75 ILE B N 1
ATOM 1829 C CA . ILE B 1 53 ? 46.671 15.560 37.307 1.00 67.24 75 ILE B CA 1
ATOM 1830 C C . ILE B 1 53 ? 46.409 14.047 37.261 1.00 75.09 75 ILE B C 1
ATOM 1831 O O . ILE B 1 53 ? 47.286 13.266 36.915 1.00 73.97 75 ILE B O 1
ATOM 1836 N N . ASP B 1 54 ? 45.200 13.650 37.649 1.00 70.45 76 ASP B N 1
ATOM 1837 C CA . ASP B 1 54 ? 44.787 12.256 37.723 1.00 66.09 76 ASP B CA 1
ATOM 1838 C C . ASP B 1 54 ? 43.309 12.181 37.290 1.00 70.51 76 ASP B C 1
ATOM 1839 O O . ASP B 1 54 ? 42.439 12.818 37.884 1.00 62.50 76 ASP B O 1
ATOM 1844 N N . LYS B 1 55 ? 43.048 11.387 36.258 1.00 77.53 77 LYS B N 1
ATOM 1845 C CA . LYS B 1 55 ? 41.740 11.286 35.608 1.00 78.98 77 LYS B CA 1
ATOM 1846 C C . LYS B 1 55 ? 40.698 10.518 36.462 1.00 72.25 77 LYS B C 1
ATOM 1847 O O . LYS B 1 55 ? 39.504 10.599 36.209 1.00 68.29 77 LYS B O 1
ATOM 1853 N N . GLY B 1 56 ? 41.161 9.767 37.457 1.00 74.00 78 GLY B N 1
ATOM 1854 C CA . GLY B 1 56 ? 40.287 8.994 38.326 1.00 70.45 78 GLY B CA 1
ATOM 1855 C C . GLY B 1 56 ? 39.666 7.806 37.636 1.00 66.93 78 GLY B C 1
ATOM 1856 O O . GLY B 1 56 ? 40.149 7.359 36.602 1.00 79.64 78 GLY B O 1
ATOM 1857 N N . SER B 1 57 ? 38.571 7.308 38.212 1.00 71.25 79 SER B N 1
ATOM 1858 C CA . SER B 1 57 ? 37.853 6.150 37.664 1.00 66.23 79 SER B CA 1
ATOM 1859 C C . SER B 1 57 ? 37.029 6.528 36.424 1.00 65.18 79 SER B C 1
ATOM 1860 O O . SER B 1 57 ? 36.909 7.703 36.078 1.00 64.53 79 SER B O 1
ATOM 1863 N N . ASP B 1 58 ? 36.447 5.526 35.775 1.00 69.51 80 ASP B N 1
ATOM 1864 C CA . ASP B 1 58 ? 35.634 5.734 34.568 1.00 75.27 80 ASP B CA 1
ATOM 1865 C C . ASP B 1 58 ? 34.225 6.241 34.890 1.00 78.82 80 ASP B C 1
ATOM 1866 O O . ASP B 1 58 ? 33.490 6.672 34.001 1.00 70.26 80 ASP B O 1
ATOM 1871 N N . GLN B 1 59 ? 33.846 6.190 36.164 1.00 72.94 81 GLN B N 1
ATOM 1872 C CA . GLN B 1 59 ? 32.520 6.620 36.582 1.00 71.86 81 GLN B CA 1
ATOM 1873 C C . GLN B 1 59 ? 32.350 8.127 36.398 1.00 66.22 81 GLN B C 1
ATOM 1874 O O . GLN B 1 59 ? 33.281 8.900 36.618 1.00 61.94 81 GLN B O 1
ATOM 1880 N N . ARG B 1 60 ? 31.152 8.536 35.984 1.00 68.62 82 ARG B N 1
ATOM 1881 C CA . ARG B 1 60 ? 30.834 9.948 35.786 1.00 64.56 82 ARG B CA 1
ATOM 1882 C C . ARG B 1 60 ? 29.637 10.349 36.659 1.00 62.03 82 ARG B C 1
ATOM 1883 O O . ARG B 1 60 ? 28.669 9.610 36.813 1.00 59.11 82 ARG B O 1
ATOM 1891 N N . ALA B 1 61 ? 29.729 11.519 37.257 1.00 55.57 83 ALA B N 1
ATOM 1892 C CA . ALA B 1 61 ? 28.666 12.019 38.115 1.00 52.86 83 ALA B CA 1
ATOM 1893 C C . ALA B 1 61 ? 27.422 12.429 37.316 1.00 62.98 83 ALA B C 1
ATOM 1894 O O . ALA B 1 61 ? 27.519 12.834 36.148 1.00 64.48 83 ALA B O 1
ATOM 1896 N N . VAL B 1 62 ? 26.262 12.325 37.965 1.00 64.27 84 VAL B N 1
ATOM 1897 C CA . VAL B 1 62 ? 24.971 12.598 37.344 1.00 62.46 84 VAL B CA 1
ATOM 1898 C C . VAL B 1 62 ? 24.388 13.851 37.991 1.00 61.02 84 VAL B C 1
ATOM 1899 O O . VAL B 1 62 ? 24.266 13.937 39.202 1.00 62.08 84 VAL B O 1
ATOM 1903 N N . GLN B 1 63 ? 24.029 14.818 37.169 1.00 63.53 85 GLN B N 1
ATOM 1904 C CA . GLN B 1 63 ? 23.576 16.085 37.662 1.00 61.12 85 GLN B CA 1
ATOM 1905 C C . GLN B 1 63 ? 22.308 15.889 38.485 1.00 58.57 85 GLN B C 1
ATOM 1906 O O . GLN B 1 63 ? 21.464 15.083 38.123 1.00 62.56 85 GLN B O 1
ATOM 1912 N N . TYR B 1 64 ? 22.242 16.595 39.618 1.00 52.83 86 TYR B N 1
ATOM 1913 C CA . TYR B 1 64 ? 21.114 16.573 40.573 1.00 59.69 86 TYR B CA 1
ATOM 1914 C C . TYR B 1 64 ? 20.994 15.298 41.406 1.00 53.63 86 TYR B C 1
ATOM 1915 O O . TYR B 1 64 ? 20.048 15.164 42.199 1.00 59.59 86 TYR B O 1
ATOM 1924 N N . LYS B 1 65 ? 21.959 14.387 41.251 1.00 51.53 87 LYS B N 1
ATOM 1925 C CA . LYS B 1 65 ? 21.914 13.086 41.927 1.00 59.09 87 LYS B CA 1
ATOM 1926 C C . LYS B 1 65 ? 23.187 12.722 42.714 1.00 53.57 87 LYS B C 1
ATOM 1927 O O . LYS B 1 65 ? 23.103 12.429 43.894 1.00 57.86 87 LYS B O 1
ATOM 1933 N N . THR B 1 66 ? 24.350 12.775 42.083 1.00 56.25 88 THR B N 1
ATOM 1934 C CA . THR B 1 66 ? 25.565 12.258 42.696 1.00 58.68 88 THR B CA 1
ATOM 1935 C C . THR B 1 66 ? 26.043 13.063 43.908 1.00 60.86 88 THR B C 1
ATOM 1936 O O . THR B 1 66 ? 26.343 14.267 43.802 1.00 51.80 88 THR B O 1
ATOM 1940 N N . LYS B 1 67 ? 26.158 12.381 45.048 1.00 54.74 89 LYS B N 1
ATOM 1941 C CA . LYS B 1 67 ? 26.662 13.006 46.263 1.00 54.13 89 LYS B CA 1
ATOM 1942 C C . LYS B 1 67 ? 28.190 12.993 46.255 1.00 57.34 89 LYS B C 1
ATOM 1943 O O . LYS B 1 67 ? 28.808 11.939 46.134 1.00 55.21 89 LYS B O 1
ATOM 1957 N N . LEU B 1 69 ? 32.095 14.726 47.734 1.00 48.72 91 LEU B N 1
ATOM 1958 C CA . LEU B 1 69 ? 32.944 15.343 48.728 1.00 46.88 91 LEU B CA 1
ATOM 1959 C C . LEU B 1 69 ? 34.196 15.842 48.014 1.00 46.54 91 LEU B C 1
ATOM 1960 O O . LEU B 1 69 ? 34.635 15.240 47.037 1.00 50.88 91 LEU B O 1
ATOM 1965 N N . TYR B 1 70 ? 34.790 16.923 48.490 1.00 50.70 92 TYR B N 1
ATOM 1966 C CA . TYR B 1 70 ? 36.051 17.385 47.912 1.00 46.84 92 TYR B CA 1
ATOM 1967 C C . TYR B 1 70 ? 37.038 17.882 48.945 1.00 51.81 92 TYR B C 1
ATOM 1968 O O . TYR B 1 70 ? 36.648 18.336 50.026 1.00 53.22 92 TYR B O 1
ATOM 1977 N N . ARG B 1 71 ? 38.321 17.737 48.606 1.00 52.70 93 ARG B N 1
ATOM 1978 C CA . ARG B 1 71 ? 39.430 18.317 49.363 1.00 61.07 93 ARG B CA 1
ATOM 1979 C C . ARG B 1 71 ? 40.233 19.151 48.380 1.00 60.39 93 ARG B C 1
ATOM 1980 O O . ARG B 1 71 ? 40.370 18.781 47.215 1.00 54.76 93 ARG B O 1
ATOM 1988 N N . CYS B 1 72 ? 40.776 20.266 48.834 1.00 55.59 94 CYS B N 1
ATOM 1989 C CA . CYS B 1 72 ? 41.522 21.128 47.937 1.00 53.56 94 CYS B CA 1
ATOM 1990 C C . CYS B 1 72 ? 42.385 22.118 48.693 1.00 63.36 94 CYS B C 1
ATOM 1991 O O . CYS B 1 72 ? 42.253 22.295 49.926 1.00 55.35 94 CYS B O 1
ATOM 1994 N N . LYS B 1 73 ? 43.257 22.779 47.938 1.00 58.97 95 LYS B N 1
ATOM 1995 C CA . LYS B 1 73 ? 43.887 24.008 48.400 1.00 62.89 95 LYS B CA 1
ATOM 1996 C C . LYS B 1 73 ? 43.486 25.087 47.402 1.00 63.23 95 LYS B C 1
ATOM 1997 O O . LYS B 1 73 ? 43.749 24.935 46.206 1.00 65.88 95 LYS B O 1
ATOM 2011 N N . SER B 1 75 ? 43.189 29.372 46.606 1.00 61.76 97 SER B N 1
ATOM 2012 C CA . SER B 1 75 ? 43.869 30.623 46.943 1.00 61.52 97 SER B CA 1
ATOM 2013 C C . SER B 1 75 ? 43.405 31.739 46.057 1.00 61.41 97 SER B C 1
ATOM 2014 O O . SER B 1 75 ? 42.988 31.508 44.923 1.00 59.83 97 SER B O 1
ATOM 2017 N N . TYR B 1 76 ? 43.489 32.944 46.603 1.00 64.50 98 TYR B N 1
ATOM 2018 C CA . TYR B 1 76 ? 43.330 34.161 45.846 1.00 66.94 98 TYR B CA 1
ATOM 2019 C C . TYR B 1 76 ? 44.681 34.524 45.238 1.00 67.54 98 TYR B C 1
ATOM 2020 O O . TYR B 1 76 ? 45.723 34.039 45.682 1.00 62.47 98 TYR B O 1
ATOM 2029 N N . PHE B 1 77 ? 44.655 35.355 44.202 1.00 64.93 99 PHE B N 1
ATOM 2030 C CA . PHE B 1 77 ? 45.890 35.820 43.584 1.00 67.49 99 PHE B CA 1
ATOM 2031 C C . PHE B 1 77 ? 45.842 37.256 43.006 1.00 69.74 99 PHE B C 1
ATOM 2032 O O . PHE B 1 77 ? 46.879 37.869 42.842 1.00 68.65 99 PHE B O 1
ATOM 2048 N N . ASP B 1 79 ? 44.567 40.390 44.285 1.00 76.60 101 ASP B N 1
ATOM 2049 C CA . ASP B 1 79 ? 44.967 41.448 45.217 1.00 76.46 101 ASP B CA 1
ATOM 2050 C C . ASP B 1 79 ? 45.822 40.937 46.370 1.00 83.62 101 ASP B C 1
ATOM 2051 O O . ASP B 1 79 ? 46.344 41.741 47.151 1.00 78.90 101 ASP B O 1
ATOM 2056 N N . SER B 1 80 ? 45.953 39.616 46.491 1.00 78.98 102 SER B N 1
ATOM 2057 C CA . SER B 1 80 ? 46.711 39.009 47.584 1.00 72.17 102 SER B CA 1
ATOM 2058 C C . SER B 1 80 ? 46.962 37.552 47.265 1.00 68.72 102 SER B C 1
ATOM 2059 O O . SER B 1 80 ? 46.448 37.055 46.272 1.00 73.94 102 SER B O 1
ATOM 2062 N N . THR B 1 81 ? 47.708 36.8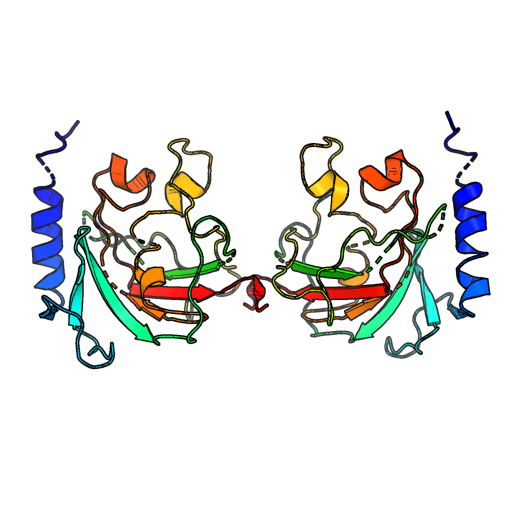58 48.131 1.00 73.66 103 THR B N 1
ATOM 2063 C CA . THR B 1 81 ? 47.939 35.398 47.990 1.00 75.52 103 THR B CA 1
ATOM 2064 C C . THR B 1 81 ? 47.266 34.550 49.095 1.00 68.03 103 THR B C 1
ATOM 2065 O O . THR B 1 81 ? 47.622 33.397 49.305 1.00 75.28 103 THR B O 1
ATOM 2069 N N . ILE B 1 82 ? 46.267 35.120 49.763 1.00 69.13 104 ILE B N 1
ATOM 2070 C CA . ILE B 1 82 ? 45.549 34.459 50.853 1.00 61.89 104 ILE B CA 1
ATOM 2071 C C . ILE B 1 82 ? 44.973 33.084 50.448 1.00 62.16 104 ILE B C 1
ATOM 2072 O O . ILE B 1 82 ? 44.320 32.931 49.408 1.00 63.39 104 ILE B O 1
ATOM 2077 N N . VAL B 1 83 ? 45.262 32.087 51.276 1.00 62.20 105 VAL B N 1
ATOM 2078 C CA . VAL B 1 83 ? 44.714 30.741 51.136 1.00 60.00 105 VAL B CA 1
ATOM 2079 C C . VAL B 1 83 ? 43.328 30.733 51.781 1.00 66.78 105 VAL B C 1
ATOM 2080 O O . VAL B 1 83 ? 43.200 31.086 52.952 1.00 65.18 105 VAL B O 1
ATOM 2084 N N . ALA B 1 84 ? 42.298 30.362 51.020 1.00 56.76 106 ALA B N 1
ATOM 2085 C CA . ALA B 1 84 ? 40.908 30.402 51.511 1.00 55.85 106 ALA B CA 1
ATOM 2086 C C . ALA B 1 84 ? 40.391 29.055 52.007 1.00 52.60 106 ALA B C 1
ATOM 2087 O O . ALA B 1 84 ? 39.602 29.004 52.941 1.00 61.01 106 ALA B O 1
ATOM 2089 N N . ILE B 1 85 ? 40.836 27.979 51.373 1.00 51.36 107 ILE B N 1
ATOM 2090 C CA . ILE B 1 85 ? 40.502 26.625 51.787 1.00 54.34 107 ILE B CA 1
ATOM 2091 C C . ILE B 1 85 ? 41.770 25.800 51.763 1.00 54.84 107 ILE B C 1
ATOM 2092 O O . ILE B 1 85 ? 42.540 25.854 50.804 1.00 50.72 107 ILE B O 1
ATOM 2097 N N . GLU B 1 86 ? 42.002 25.043 52.821 1.00 62.93 108 GLU B N 1
ATOM 2098 C CA . GLU B 1 86 ? 43.141 24.133 52.852 1.00 66.04 108 GLU B CA 1
ATOM 2099 C C . GLU B 1 86 ? 42.783 22.838 53.577 1.00 57.51 108 GLU B C 1
ATOM 2100 O O . GLU B 1 86 ? 43.088 22.653 54.752 1.00 66.88 108 GLU B O 1
ATOM 2106 N N . ASN B 1 87 ? 42.132 21.943 52.856 1.00 54.93 109 ASN B N 1
ATOM 2107 C CA . ASN B 1 87 ? 41.791 20.647 53.417 1.00 57.41 109 ASN B CA 1
ATOM 2108 C C . ASN B 1 87 ? 42.334 19.502 52.583 1.00 54.85 109 ASN B C 1
ATOM 2109 O O . ASN B 1 87 ? 41.783 18.393 52.594 1.00 53.33 109 ASN B O 1
ATOM 2114 N N . TYR B 1 88 ? 43.439 19.785 51.886 1.00 61.54 110 TYR B N 1
ATOM 2115 C CA . TYR B 1 88 ? 44.261 18.774 51.224 1.00 60.25 110 TYR B CA 1
ATOM 2116 C C . TYR B 1 88 ? 45.738 19.021 51.579 1.00 69.57 110 TYR B C 1
ATOM 2117 O O . TYR B 1 88 ? 46.168 20.170 51.776 1.00 65.69 110 TYR B O 1
ATOM 2126 N N . GLY B 1 89 ? 46.505 17.939 51.675 1.00 74.46 111 GLY B N 1
ATOM 2127 C CA . GLY B 1 89 ? 47.958 18.049 51.704 1.00 86.02 111 GLY B CA 1
ATOM 2128 C C . GLY B 1 89 ? 48.550 18.012 53.088 1.00 99.88 111 GLY B C 1
ATOM 2129 O O . GLY B 1 89 ? 47.825 17.832 54.063 1.00 95.58 111 GLY B O 1
ATOM 2130 N N . PRO B 1 90 ? 49.881 18.187 53.185 1.00 118.70 112 PRO B N 1
ATOM 2131 C CA . PRO B 1 90 ? 50.601 17.949 54.445 1.00 116.77 112 PRO B CA 1
ATOM 2132 C C . PRO B 1 90 ? 50.093 18.778 55.639 1.00 106.90 112 PRO B C 1
ATOM 2133 O O . PRO B 1 90 ? 50.011 18.259 56.754 1.00 100.64 112 PRO B O 1
ATOM 2137 N N . HIS B 1 91 ? 49.714 20.033 55.390 1.00 97.02 113 HIS B N 1
ATOM 2138 C CA . HIS B 1 91 ? 49.247 20.944 56.442 1.00 103.49 113 HIS B CA 1
ATOM 2139 C C . HIS B 1 91 ? 47.730 20.884 56.696 1.00 103.56 113 HIS B C 1
ATOM 2140 O O . HIS B 1 91 ? 47.192 21.757 57.356 1.00 90.86 113 HIS B O 1
ATOM 2147 N N . SER B 1 92 ? 47.043 19.857 56.194 1.00 93.43 114 SER B N 1
ATOM 2148 C CA . SER B 1 92 ? 45.584 19.739 56.343 1.00 80.73 114 SER B CA 1
ATOM 2149 C C . SER B 1 92 ? 45.238 18.667 57.359 1.00 81.78 114 SER B C 1
ATOM 2150 O O . SER B 1 92 ? 44.281 17.918 57.187 1.00 82.87 114 SER B O 1
ATOM 2153 N N . ASN B 1 93 ? 46.040 18.565 58.407 1.00 103.48 115 ASN B N 1
ATOM 2154 C CA . ASN B 1 93 ? 45.858 17.487 59.363 1.00 103.65 115 ASN B CA 1
ATOM 2155 C C . ASN B 1 93 ? 44.607 17.751 60.202 1.00 84.31 115 ASN B C 1
ATOM 2156 O O . ASN B 1 93 ? 44.411 18.874 60.676 1.00 71.33 115 ASN B O 1
ATOM 2161 N N . GLY B 1 94 ? 43.743 16.745 60.347 1.00 70.47 116 GLY B N 1
ATOM 2162 C CA . GLY B 1 94 ? 42.488 16.907 61.126 1.00 69.68 116 GLY B CA 1
ATOM 2163 C C . GLY B 1 94 ? 41.283 17.483 60.376 1.00 60.62 116 GLY B C 1
ATOM 2164 O O . GLY B 1 94 ? 40.187 17.529 60.909 1.00 58.40 116 GLY B O 1
ATOM 2165 N N . THR B 1 95 ? 41.455 17.894 59.127 1.00 64.02 117 THR B N 1
ATOM 2166 C CA . THR B 1 95 ? 40.328 18.434 58.358 1.00 60.37 117 THR B CA 1
ATOM 2167 C C . THR B 1 95 ? 39.515 17.353 57.672 1.00 58.55 117 THR B C 1
ATOM 2168 O O . THR B 1 95 ? 40.007 16.249 57.427 1.00 56.36 117 THR B O 1
ATOM 2172 N N . SER B 1 96 ? 38.263 17.685 57.364 1.00 59.99 118 SER B N 1
ATOM 2173 C CA . SER B 1 96 ? 37.370 16.791 56.628 1.00 54.25 118 SER B CA 1
ATOM 2174 C C . SER B 1 96 ? 37.085 17.377 55.258 1.00 52.81 118 SER B C 1
ATOM 2175 O O . SER B 1 96 ? 37.337 18.537 55.021 1.00 51.13 118 SER B O 1
ATOM 2178 N N . PRO B 1 97 ? 36.542 16.572 54.351 1.00 51.47 119 PRO B N 1
ATOM 2179 C CA . PRO B 1 97 ? 36.161 17.111 53.063 1.00 53.32 119 PRO B CA 1
ATOM 2180 C C . PRO B 1 97 ? 34.890 17.936 53.161 1.00 50.95 119 PRO B C 1
ATOM 2181 O O . PRO B 1 97 ? 34.188 17.891 54.167 1.00 50.50 119 PRO B O 1
ATOM 2185 N N . ILE B 1 98 ? 34.616 18.671 52.094 1.00 47.00 120 ILE B N 1
ATOM 2186 C CA . ILE B 1 98 ? 33.445 19.505 51.989 1.00 46.64 120 ILE B CA 1
ATOM 2187 C C . ILE B 1 98 ? 32.438 18.806 51.102 1.00 47.57 120 ILE B C 1
ATOM 2188 O O . ILE B 1 98 ? 32.811 18.268 50.053 1.00 50.73 120 ILE B O 1
ATOM 2193 N N . ALA B 1 99 ? 31.170 18.845 51.509 1.00 45.83 121 ALA B N 1
ATOM 2194 C CA . ALA B 1 99 ? 30.093 18.118 50.836 1.00 52.14 121 ALA B CA 1
ATOM 2195 C C . ALA B 1 99 ? 29.270 18.955 49.850 1.00 54.01 121 ALA B C 1
ATOM 2196 O O . ALA B 1 99 ? 29.003 20.129 50.078 1.00 45.00 121 ALA B O 1
ATOM 2198 N N . PHE B 1 100 ? 28.831 18.327 48.766 1.00 50.28 122 PHE B N 1
ATOM 2199 C CA . PHE B 1 100 ? 27.849 18.936 47.885 1.00 45.47 122 PHE B CA 1
ATOM 2200 C C . PHE B 1 100 ? 27.224 17.850 47.024 1.00 45.61 122 PHE B C 1
ATOM 2201 O O . PHE B 1 100 ? 27.746 16.741 46.943 1.00 51.18 122 PHE B O 1
ATOM 2209 N N . THR B 1 101 ? 26.115 18.183 46.381 1.00 47.01 123 THR B N 1
ATOM 2210 C CA . THR B 1 101 ? 25.545 17.339 45.342 1.00 56.01 123 THR B CA 1
ATOM 2211 C C . THR B 1 101 ? 25.823 17.998 43.967 1.00 50.20 123 THR B C 1
ATOM 2212 O O . THR B 1 101 ? 25.653 19.203 43.801 1.00 47.46 123 THR B O 1
ATOM 2216 N N . TYR B 1 102 ? 26.275 17.195 43.000 1.00 54.19 124 TYR B N 1
ATOM 2217 C CA . TYR B 1 102 ? 26.611 17.689 41.654 1.00 52.95 124 TYR B CA 1
ATOM 2218 C C . TYR B 1 102 ? 25.362 18.301 41.084 1.00 49.80 124 TYR B C 1
ATOM 2219 O O . TYR B 1 102 ? 24.322 17.652 41.002 1.00 54.36 124 TYR B O 1
ATOM 2228 N N . GLY B 1 103 ? 25.442 19.576 40.746 1.00 52.18 125 GLY B N 1
ATOM 2229 C CA . GLY B 1 103 ? 24.267 20.324 40.247 1.00 53.65 125 GLY B CA 1
ATOM 2230 C C . GLY B 1 103 ? 23.834 21.412 41.204 1.00 54.93 125 GLY B C 1
ATOM 2231 O O . GLY B 1 103 ? 23.012 22.220 40.847 1.00 52.26 125 GLY B O 1
ATOM 2232 N N . ASP B 1 104 ? 24.380 21.416 42.427 1.00 53.60 126 ASP B N 1
ATOM 2233 C CA . ASP B 1 104 ? 24.085 22.460 43.402 1.00 52.41 126 ASP B CA 1
ATOM 2234 C C . ASP B 1 104 ? 24.555 23.794 42.853 1.00 51.77 126 ASP B C 1
ATOM 2235 O O . ASP B 1 104 ? 25.507 23.841 42.092 1.00 49.43 126 ASP B O 1
ATOM 2240 N N . TYR B 1 105 ? 23.898 24.875 43.268 1.00 53.84 127 TYR B N 1
ATOM 2241 C CA . TYR B 1 105 ? 24.300 26.226 42.892 1.00 54.68 127 TYR B CA 1
ATOM 2242 C C . TYR B 1 105 ? 24.754 26.982 44.126 1.00 56.72 127 TYR B C 1
ATOM 2243 O O . TYR B 1 105 ? 24.420 26.583 45.238 1.00 52.67 127 TYR B O 1
ATOM 2252 N N . SER B 1 106 ? 25.482 28.081 43.935 1.00 50.15 128 SER B N 1
ATOM 2253 C CA . SER B 1 106 ? 25.951 28.884 45.075 1.00 49.40 128 SER B CA 1
ATOM 2254 C C . SER B 1 106 ? 24.882 29.879 45.464 1.00 47.50 128 SER B C 1
ATOM 2255 O O . SER B 1 106 ? 24.577 30.799 44.717 1.00 54.64 128 SER B O 1
ATOM 2258 N N . LYS B 1 107 ? 24.312 29.699 46.647 1.00 54.61 129 LYS B N 1
ATOM 2259 C CA . LYS B 1 107 ? 23.248 30.564 47.128 1.00 49.52 129 LYS B CA 1
ATOM 2260 C C . LYS B 1 107 ? 23.819 31.915 47.552 1.00 50.64 129 LYS B C 1
ATOM 2261 O O . LYS B 1 107 ? 24.996 32.029 47.884 1.00 51.96 129 LYS B O 1
ATOM 2267 N N . ASN B 1 108 ? 22.974 32.930 47.547 1.00 43.09 130 ASN B N 1
ATOM 2268 C CA . ASN B 1 108 ? 23.406 34.294 47.812 1.00 54.51 130 ASN B CA 1
ATOM 2269 C C . ASN B 1 108 ? 23.237 34.750 49.276 1.00 53.80 130 ASN B C 1
ATOM 2270 O O . ASN B 1 108 ? 23.479 35.923 49.587 1.00 49.81 130 ASN B O 1
ATOM 2275 N N . SER B 1 109 ? 22.780 33.855 50.152 1.00 51.28 131 SER B N 1
ATOM 2276 C CA . SER B 1 109 ? 22.778 34.122 51.610 1.00 48.64 131 SER B CA 1
ATOM 2277 C C . SER B 1 109 ? 24.190 33.884 52.178 1.00 49.73 131 SER B C 1
ATOM 2278 O O . SER B 1 109 ? 24.745 32.805 52.005 1.00 49.43 131 SER B O 1
ATOM 2281 N N . PRO B 1 110 ? 24.772 34.876 52.857 1.00 50.26 132 PRO B N 1
ATOM 2282 C CA . PRO B 1 110 ? 26.087 34.679 53.496 1.00 53.83 132 PRO B CA 1
ATOM 2283 C C . PRO B 1 110 ? 26.097 33.737 54.715 1.00 51.15 132 PRO B C 1
ATOM 2284 O O . PRO B 1 110 ? 27.156 33.486 55.293 1.00 63.14 132 PRO B O 1
ATOM 2288 N N . TYR B 1 111 ? 24.939 33.181 55.054 1.00 50.95 133 TYR B N 1
ATOM 2289 C CA . TYR B 1 111 ? 24.801 32.242 56.166 1.00 46.18 133 TYR B CA 1
ATOM 2290 C C . TYR B 1 111 ? 24.699 30.803 55.690 1.00 52.98 133 TYR B C 1
ATOM 2291 O O . TYR B 1 111 ? 24.548 29.900 56.518 1.00 57.63 133 TYR B O 1
ATOM 2300 N N . ASP B 1 112 ? 24.748 30.585 54.372 1.00 52.95 134 ASP B N 1
ATOM 2301 C CA . ASP B 1 112 ? 24.697 29.239 53.797 1.00 51.03 134 ASP B CA 1
ATOM 2302 C C . ASP B 1 112 ? 26.081 28.884 53.336 1.00 54.32 134 ASP B C 1
ATOM 2303 O O . ASP B 1 112 ? 26.730 29.689 52.699 1.00 54.61 134 ASP B O 1
ATOM 2308 N N . PRO B 1 113 ? 26.523 27.655 53.600 1.00 52.70 135 PRO B N 1
ATOM 2309 C CA . PRO B 1 113 ? 27.868 27.309 53.176 1.00 49.70 135 PRO B CA 1
ATOM 2310 C C . PRO B 1 113 ? 28.072 27.392 51.660 1.00 51.03 135 PRO B C 1
ATOM 2311 O O . PRO B 1 113 ? 29.204 27.589 51.192 1.00 45.98 135 PRO B O 1
ATOM 2315 N N . SER B 1 114 ? 27.011 27.229 50.883 1.00 46.59 136 SER B N 1
ATOM 2316 C CA . SER B 1 114 ? 27.203 27.122 49.423 1.00 47.70 136 SER B CA 1
ATOM 2317 C C . SER B 1 114 ? 27.676 28.478 48.871 1.00 48.68 136 SER B C 1
ATOM 2318 O O . SER B 1 114 ? 28.282 28.556 47.810 1.00 53.73 136 SER B O 1
ATOM 2321 N N . TYR B 1 115 ? 27.388 29.541 49.618 1.00 52.78 137 TYR B N 1
ATOM 2322 C CA . TYR B 1 115 ? 27.837 30.904 49.300 1.00 52.10 137 TYR B CA 1
ATOM 2323 C C . TYR B 1 115 ? 29.341 30.987 49.151 1.00 53.24 137 TYR B C 1
ATOM 2324 O O . TYR B 1 115 ? 29.821 31.785 48.363 1.00 56.58 137 TYR B O 1
ATOM 2333 N N . TYR B 1 116 ? 30.061 30.146 49.897 1.00 56.67 138 TYR B N 1
ATOM 2334 C CA . TYR B 1 116 ? 31.523 30.131 49.891 1.00 52.94 138 TYR B CA 1
ATOM 2335 C C . TYR B 1 116 ? 32.116 28.893 49.226 1.00 47.71 138 TYR B C 1
ATOM 2336 O O . TYR B 1 116 ? 33.198 28.979 48.686 1.00 48.44 138 TYR B O 1
ATOM 2345 N N . TYR B 1 117 ? 31.424 27.756 49.256 1.00 49.46 139 TYR B N 1
ATOM 2346 C CA . TYR B 1 117 ? 32.080 26.450 49.021 1.00 53.17 139 TYR B CA 1
ATOM 2347 C C . TYR B 1 117 ? 31.591 25.664 47.795 1.00 50.17 139 TYR B C 1
ATOM 2348 O O . TYR B 1 117 ? 32.109 24.599 47.506 1.00 49.89 139 TYR B O 1
ATOM 2357 N N . VAL B 1 118 ? 30.654 26.226 47.052 1.00 46.35 140 VAL B N 1
ATOM 2358 C CA . VAL B 1 118 ? 30.079 25.596 45.868 1.00 51.72 140 VAL B CA 1
ATOM 2359 C C . VAL B 1 118 ? 30.170 26.584 44.707 1.00 50.83 140 VAL B C 1
ATOM 2360 O O . VAL B 1 118 ? 29.934 27.760 44.897 1.00 62.59 140 VAL B O 1
ATOM 2364 N N . SER B 1 119 ? 30.450 26.108 43.500 1.00 51.19 141 SER B N 1
ATOM 2365 C CA . SER B 1 119 ? 30.445 26.987 42.324 1.00 52.05 141 SER B CA 1
ATOM 2366 C C . SER B 1 119 ? 30.268 26.152 41.069 1.00 52.95 141 SER B C 1
ATOM 2367 O O . SER B 1 119 ? 30.463 24.948 41.130 1.00 57.40 141 SER B O 1
ATOM 2370 N N . GLU B 1 120 ? 29.878 26.781 39.961 1.00 52.54 142 GLU B N 1
ATOM 2371 C CA . GLU B 1 120 ? 29.788 26.120 38.651 1.00 56.71 142 GLU B CA 1
ATOM 2372 C C . GLU B 1 120 ? 31.200 25.694 38.214 1.00 61.75 142 GLU B C 1
ATOM 2373 O O . GLU B 1 120 ? 31.420 24.562 37.771 1.00 64.40 142 GLU B O 1
ATOM 2379 N N . GLY B 1 121 ? 32.169 26.580 38.416 1.00 56.03 143 GLY B N 1
ATOM 2380 C CA . GLY B 1 121 ? 33.572 26.267 38.147 1.00 62.77 143 GLY B CA 1
ATOM 2381 C C . GLY B 1 121 ? 34.187 25.060 38.846 1.00 56.30 143 GLY B C 1
ATOM 2382 O O . GLY B 1 121 ? 34.845 24.247 38.217 1.00 56.03 143 GLY B O 1
ATOM 2391 N N . GLN B 1 123 ? 32.835 22.517 39.892 1.00 54.20 145 GLN B N 1
ATOM 2392 C CA . GLN B 1 123 ? 32.175 21.296 39.398 1.00 51.89 145 GLN B CA 1
ATOM 2393 C C . GLN B 1 123 ? 32.386 20.946 37.917 1.00 53.78 145 GLN B C 1
ATOM 2394 O O . GLN B 1 123 ? 32.090 19.825 37.530 1.00 61.95 145 GLN B O 1
ATOM 2400 N N . GLU B 1 124 ? 32.852 21.891 37.092 1.00 58.06 146 GLU B N 1
ATOM 2401 C CA . GLU B 1 124 ? 33.023 21.654 35.639 1.00 62.22 146 GLU B CA 1
ATOM 2402 C C . GLU B 1 124 ? 33.791 20.388 35.258 1.00 60.01 146 GLU B C 1
ATOM 2403 O O . GLU B 1 124 ? 33.361 19.675 34.353 1.00 71.91 146 GLU B O 1
ATOM 2409 N N . PRO B 1 125 ? 34.933 20.114 35.929 1.00 52.76 147 PRO B N 1
A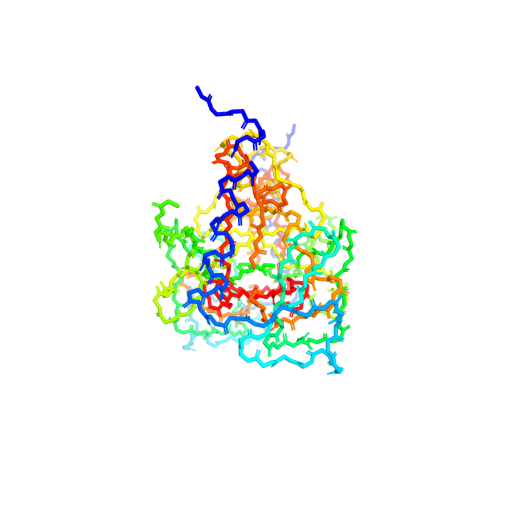TOM 2410 C CA . PRO B 1 125 ? 35.732 18.936 35.593 1.00 61.37 147 PRO B CA 1
ATOM 2411 C C . PRO B 1 125 ? 35.017 17.598 35.744 1.00 61.66 147 PRO B C 1
ATOM 2412 O O . PRO B 1 125 ? 35.512 16.594 35.241 1.00 72.07 147 PRO B O 1
ATOM 2416 N N . LEU B 1 126 ? 33.862 17.570 36.404 1.00 61.49 148 LEU B N 1
ATOM 2417 C CA . LEU B 1 126 ? 33.123 16.314 36.554 1.00 56.17 148 LEU B CA 1
ATOM 2418 C C . LEU B 1 126 ? 32.458 15.857 35.252 1.00 62.80 148 LEU B C 1
ATOM 2419 O O . LEU B 1 126 ? 31.943 14.729 35.179 1.00 63.47 148 LEU B O 1
ATOM 2424 N N . LYS B 1 127 ? 32.480 16.714 34.218 1.00 63.81 149 LYS B N 1
ATOM 2425 C CA . LYS B 1 127 ? 32.184 16.258 32.847 1.00 66.25 149 LYS B CA 1
ATOM 2426 C C . LYS B 1 127 ? 33.246 15.301 32.317 1.00 63.84 149 LYS B C 1
ATOM 2427 O O . LYS B 1 127 ? 32.958 14.465 31.479 1.00 68.01 149 LYS B O 1
ATOM 2433 N N . TYR B 1 128 ? 34.467 15.402 32.835 1.00 71.19 150 TYR B N 1
ATOM 2434 C CA . TYR B 1 128 ? 35.628 14.716 32.246 1.00 68.73 150 TYR B CA 1
ATOM 2435 C C . TYR B 1 128 ? 36.409 13.772 33.167 1.00 69.43 150 TYR B C 1
ATOM 2436 O O . TYR B 1 128 ? 37.205 12.997 32.679 1.00 75.10 150 TYR B O 1
ATOM 2445 N N . VAL B 1 129 ? 36.198 13.828 34.486 1.00 77.25 151 VAL B N 1
ATOM 2446 C CA . VAL B 1 129 ? 36.936 12.958 35.426 1.00 71.56 151 VAL B CA 1
ATOM 2447 C C . VAL B 1 129 ? 36.023 12.193 36.383 1.00 59.11 151 VAL B C 1
ATOM 2448 O O . VAL B 1 129 ? 34.851 12.499 36.504 1.00 61.86 151 VAL B O 1
ATOM 2452 N N . GLY B 1 130 ? 36.590 11.207 37.080 1.00 61.38 152 GLY B N 1
ATOM 2453 C CA . GLY B 1 130 ? 35.824 10.314 37.945 1.00 59.64 152 GLY B CA 1
ATOM 2454 C C . GLY B 1 130 ? 36.250 10.308 39.408 1.00 65.39 152 GLY B C 1
ATOM 2455 O O . GLY B 1 130 ? 36.844 11.260 39.886 1.00 61.13 152 GLY B O 1
ATOM 2456 N N . ASP B 1 131 ? 35.966 9.201 40.100 1.00 67.10 153 ASP B N 1
ATOM 2457 C CA . ASP B 1 131 ? 36.218 9.087 41.528 1.00 59.42 153 ASP B CA 1
ATOM 2458 C C . ASP B 1 131 ? 37.722 9.148 41.820 1.00 61.76 153 ASP B C 1
ATOM 2459 O O . ASP B 1 131 ? 38.515 8.509 41.127 1.00 75.98 153 ASP B O 1
ATOM 2464 N N . ARG B 1 132 ? 38.081 9.948 42.835 1.00 59.11 154 ARG B N 1
ATOM 2465 C CA A ARG B 1 132 ? 39.473 10.113 43.298 0.50 64.97 154 ARG B CA 1
ATOM 2466 C CA B ARG B 1 132 ? 39.469 10.135 43.302 0.50 64.44 154 ARG B CA 1
ATOM 2467 C C . ARG B 1 132 ? 40.350 10.866 42.292 1.00 66.23 154 ARG B C 1
ATOM 2468 O O . ARG B 1 132 ? 41.558 10.946 42.457 1.00 60.96 154 ARG B O 1
ATOM 2483 N N . ALA B 1 133 ? 39.724 11.451 41.277 1.00 61.39 155 ALA B N 1
ATOM 2484 C CA . ALA B 1 133 ? 40.429 12.293 40.332 1.00 61.02 155 ALA B CA 1
ATOM 2485 C C . ALA B 1 133 ? 41.048 13.493 41.047 1.00 63.77 155 ALA B C 1
ATOM 2486 O O . ALA B 1 133 ? 40.575 13.897 42.109 1.00 61.24 155 ALA B O 1
ATOM 2488 N N . LYS B 1 134 ? 42.086 14.072 40.438 1.00 66.77 156 LYS B N 1
ATOM 2489 C CA . LYS B 1 134 ? 42.767 15.247 40.973 1.00 63.23 156 LYS B CA 1
ATOM 2490 C C . LYS B 1 134 ? 42.976 16.257 39.855 1.00 64.51 156 LYS B C 1
ATOM 2491 O O . LYS B 1 134 ? 43.367 15.881 38.767 1.00 71.08 156 LYS B O 1
ATOM 2497 N N . VAL B 1 135 ? 42.712 17.533 40.137 1.00 65.55 157 VAL B N 1
ATOM 2498 C CA . VAL B 1 135 ? 42.773 18.582 39.140 1.00 55.05 157 VAL B CA 1
ATOM 2499 C C . VAL B 1 135 ? 43.315 19.879 39.714 1.00 61.18 157 VAL B C 1
ATOM 2500 O O . VAL B 1 135 ? 43.375 20.044 40.933 1.00 63.19 157 VAL B O 1
ATOM 2504 N N . LYS B 1 136 ? 43.697 20.785 38.807 1.00 58.99 158 LYS B N 1
ATOM 2505 C CA . LYS B 1 136 ? 44.141 22.137 39.123 1.00 59.48 158 LYS B CA 1
ATOM 2506 C C . LYS B 1 136 ? 43.286 23.060 38.291 1.00 57.39 158 LYS B C 1
ATOM 2507 O O . LYS B 1 136 ? 42.958 22.721 37.150 1.00 64.18 158 LYS B O 1
ATOM 2521 N N . ILE B 1 138 ? 42.054 27.415 37.380 1.00 59.51 160 ILE B N 1
ATOM 2522 C CA . ILE B 1 138 ? 41.789 28.829 37.591 1.00 60.40 160 ILE B CA 1
ATOM 2523 C C . ILE B 1 138 ? 40.312 29.046 37.263 1.00 59.34 160 ILE B C 1
ATOM 2524 O O . ILE B 1 138 ? 39.856 28.660 36.184 1.00 63.98 160 ILE B O 1
ATOM 2529 N N . VAL B 1 139 ? 39.567 29.641 38.198 1.00 59.48 161 VAL B N 1
ATOM 2530 C CA . VAL B 1 139 ? 38.132 29.831 38.046 1.00 54.14 161 VAL B CA 1
ATOM 2531 C C . VAL B 1 139 ? 37.836 31.321 38.145 1.00 56.95 161 VAL B C 1
ATOM 2532 O O . VAL B 1 139 ? 38.044 31.910 39.203 1.00 59.49 161 VAL B O 1
ATOM 2536 N N . PRO B 1 140 ? 37.359 31.935 37.046 1.00 55.13 162 PRO B N 1
ATOM 2537 C CA . PRO B 1 140 ? 36.998 33.336 37.098 1.00 57.66 162 PRO B CA 1
ATOM 2538 C C . PRO B 1 140 ? 35.728 33.535 37.883 1.00 61.37 162 PRO B C 1
ATOM 2539 O O . PRO B 1 140 ? 34.922 32.620 38.017 1.00 61.73 162 PRO B O 1
ATOM 2543 N N . PHE B 1 141 ? 35.533 34.750 38.357 1.00 60.96 163 PHE B N 1
ATOM 2544 C CA . PHE B 1 141 ? 34.509 35.019 39.320 1.00 55.35 163 PHE B CA 1
ATOM 2545 C C . PHE B 1 141 ? 33.090 34.768 38.840 1.00 62.24 163 PHE B C 1
ATOM 2546 O O . PHE B 1 141 ? 32.243 34.467 39.655 1.00 63.56 163 PHE B O 1
ATOM 2554 N N . LYS B 1 142 ? 32.816 34.865 37.542 1.00 61.07 164 LYS B N 1
ATOM 2555 C CA . LYS B 1 142 ? 31.431 34.652 37.071 1.00 57.94 164 LYS B CA 1
ATOM 2556 C C . LYS B 1 142 ? 31.025 33.194 37.223 1.00 58.52 164 LYS B C 1
ATOM 2557 O O . LYS B 1 142 ? 29.856 32.899 37.197 1.00 62.11 164 LYS B O 1
ATOM 2563 N N . ARG B 1 143 ? 31.997 32.299 37.359 1.00 53.67 165 ARG B N 1
ATOM 2564 C CA . ARG B 1 143 ? 31.757 30.882 37.553 1.00 53.37 165 ARG B CA 1
ATOM 2565 C C . ARG B 1 143 ? 32.145 30.465 38.983 1.00 58.45 165 ARG B C 1
ATOM 2566 O O . ARG B 1 143 ? 32.216 29.270 39.299 1.00 62.13 165 ARG B O 1
ATOM 2574 N N . GLY B 1 144 ? 32.400 31.444 39.841 1.00 53.00 166 GLY B N 1
ATOM 2575 C CA . GLY B 1 144 ? 32.890 31.159 41.175 1.00 56.92 166 GLY B CA 1
ATOM 2576 C C . GLY B 1 144 ? 31.756 31.105 42.176 1.00 57.95 166 GLY B C 1
ATOM 2577 O O . GLY B 1 144 ? 30.557 31.130 41.814 1.00 51.95 166 GLY B O 1
ATOM 2578 N N . ALA B 1 145 ? 32.139 31.036 43.445 1.00 57.88 167 ALA B N 1
ATOM 2579 C CA . ALA B 1 145 ? 31.167 31.038 44.527 1.00 54.30 167 ALA B CA 1
ATOM 2580 C C . ALA B 1 145 ? 30.612 32.449 44.642 1.00 53.44 167 ALA B C 1
ATOM 2581 O O . ALA B 1 145 ? 31.287 33.410 44.282 1.00 51.06 167 ALA B O 1
ATOM 2583 N N . TYR B 1 146 ? 29.402 32.571 45.172 1.00 53.86 168 TYR B N 1
ATOM 2584 C CA . TYR B 1 146 ? 28.751 33.866 45.253 1.00 56.82 168 TYR B CA 1
ATOM 2585 C C . TYR B 1 146 ? 29.637 34.868 45.958 1.00 57.65 168 TYR B C 1
ATOM 2586 O O . TYR B 1 146 ? 29.694 36.038 45.560 1.00 46.75 168 TYR B O 1
ATOM 2595 N N . ASN B 1 147 ? 30.274 34.427 47.039 1.00 51.33 169 ASN B N 1
ATOM 2596 C CA . ASN B 1 147 ? 31.228 35.259 47.762 1.00 50.13 169 ASN B CA 1
ATOM 2597 C C . ASN B 1 147 ? 32.203 35.936 46.799 1.00 51.62 169 ASN B C 1
ATOM 2598 O O . ASN B 1 147 ? 32.428 37.131 46.859 1.00 51.97 169 ASN B O 1
ATOM 2603 N N . ASP B 1 148 ? 32.746 35.144 45.884 1.00 53.24 170 ASP B N 1
ATOM 2604 C CA . ASP B 1 148 ? 33.761 35.607 44.966 1.00 59.62 170 ASP B CA 1
ATOM 2605 C C . ASP B 1 148 ? 33.146 36.375 43.773 1.00 57.92 170 ASP B C 1
ATOM 2606 O O . ASP B 1 148 ? 33.752 37.314 43.290 1.00 61.12 170 ASP B O 1
ATOM 2611 N N . GLN B 1 149 ? 31.955 35.981 43.308 1.00 61.95 171 GLN B N 1
ATOM 2612 C CA . GLN B 1 149 ? 31.214 36.756 42.290 1.00 62.00 171 GLN B CA 1
ATOM 2613 C C . GLN B 1 149 ? 31.074 38.190 42.748 1.00 62.38 171 GLN B C 1
ATOM 2614 O O . GLN B 1 149 ? 31.278 39.143 42.010 1.00 60.89 171 GLN B O 1
ATOM 2620 N N . SER B 1 150 ? 30.679 38.309 43.997 1.00 60.24 172 SER B N 1
ATOM 2621 C CA . SER B 1 150 ? 30.341 39.571 44.606 1.00 63.34 172 SER B CA 1
ATOM 2622 C C . SER B 1 150 ? 31.563 40.484 44.784 1.00 58.84 172 SER B C 1
ATOM 2623 O O . SER B 1 150 ? 31.452 41.684 44.600 1.00 61.60 172 SER B O 1
ATOM 2626 N N . ASN B 1 151 ? 32.717 39.914 45.107 1.00 59.79 173 ASN B N 1
ATOM 2627 C CA . ASN B 1 151 ? 33.958 40.673 45.226 1.00 63.25 173 ASN B CA 1
ATOM 2628 C C . ASN B 1 151 ? 34.831 40.682 43.959 1.00 60.99 173 ASN B C 1
ATOM 2629 O O . ASN B 1 151 ? 35.926 41.232 43.979 1.00 62.71 173 ASN B O 1
ATOM 2634 N N . GLY B 1 152 ? 34.360 40.088 42.869 1.00 64.40 174 GLY B N 1
ATOM 2635 C CA . GLY B 1 152 ? 35.124 40.053 41.617 1.00 62.21 174 GLY B CA 1
ATOM 2636 C C . GLY B 1 152 ? 36.426 39.284 41.682 1.00 60.74 174 GLY B C 1
ATOM 2637 O O . GLY B 1 152 ? 37.370 39.613 40.967 1.00 71.79 174 GLY B O 1
ATOM 2638 N N . GLN B 1 153 ? 36.467 38.232 42.509 1.00 59.78 175 GLN B N 1
ATOM 2639 C CA . GLN B 1 153 ? 37.702 37.505 42.797 1.00 50.92 175 GLN B CA 1
ATOM 2640 C C . GLN B 1 153 ? 37.797 36.177 42.036 1.00 51.69 175 GLN B C 1
ATOM 2641 O O . GLN B 1 153 ? 36.931 35.332 42.149 1.00 62.16 175 GLN B O 1
ATOM 2647 N N . PRO B 1 154 ? 38.818 36.028 41.185 1.00 51.60 176 PRO B N 1
ATOM 2648 C CA . PRO B 1 154 ? 39.110 34.729 40.621 1.00 54.06 176 PRO B CA 1
ATOM 2649 C C . PRO B 1 154 ? 39.851 33.938 41.679 1.00 51.21 176 PRO B C 1
ATOM 2650 O O . PRO B 1 154 ? 40.446 34.550 42.568 1.00 56.92 176 PRO B O 1
ATOM 2654 N N . VAL B 1 155 ? 39.803 32.614 41.584 1.00 50.32 177 VAL B N 1
ATOM 2655 C CA . VAL B 1 155 ? 40.476 31.746 42.532 1.00 55.53 177 VAL B CA 1
ATOM 2656 C C . VAL B 1 155 ? 41.335 30.742 41.804 1.00 57.16 177 VAL B C 1
ATOM 2657 O O . VAL B 1 155 ? 41.060 30.392 40.655 1.00 59.49 177 VAL B O 1
ATOM 2661 N N . TYR B 1 156 ? 42.380 30.289 42.484 1.00 55.37 178 TYR B N 1
ATOM 2662 C CA . TYR B 1 156 ? 43.262 29.259 41.963 1.00 56.11 178 TYR B CA 1
ATOM 2663 C C . TYR B 1 156 ? 43.174 28.064 42.870 1.00 61.39 178 TYR B C 1
ATOM 2664 O O . TYR B 1 156 ? 43.462 28.169 44.061 1.00 59.97 178 TYR B O 1
ATOM 2673 N N . TYR B 1 157 ? 42.791 26.925 42.295 1.00 61.65 179 TYR B N 1
ATOM 2674 C CA . TYR B 1 157 ? 42.893 25.650 42.968 1.00 54.87 179 TYR B CA 1
ATOM 2675 C C . TYR B 1 157 ? 44.238 25.004 42.620 1.00 64.49 179 TYR B C 1
ATOM 2676 O O . TYR B 1 157 ? 44.432 24.473 41.520 1.00 65.84 179 TYR B O 1
ATOM 2685 N N . GLU B 1 158 ? 45.165 25.049 43.568 1.00 66.55 180 GLU B N 1
ATOM 2686 C CA . GLU B 1 158 ? 46.467 24.415 43.416 1.00 59.81 180 GLU B CA 1
ATOM 2687 C C . GLU B 1 158 ? 46.307 22.905 43.292 1.00 61.93 180 GLU B C 1
ATOM 2688 O O . GLU B 1 158 ? 47.077 22.253 42.615 1.00 63.57 180 GLU B O 1
ATOM 2694 N N . ILE B 1 159 ? 45.290 22.353 43.940 1.00 68.35 181 ILE B N 1
ATOM 2695 C CA . ILE B 1 159 ? 45.002 20.924 43.855 1.00 63.68 181 ILE B CA 1
ATOM 2696 C C . ILE B 1 159 ? 43.599 20.703 44.394 1.00 59.57 181 ILE B C 1
ATOM 2697 O O . ILE B 1 159 ? 43.169 21.391 45.319 1.00 65.47 181 ILE B O 1
ATOM 2702 N N . LEU B 1 160 ? 42.874 19.784 43.772 1.00 59.30 182 LEU B N 1
ATOM 2703 C CA . LEU B 1 160 ? 41.533 19.442 44.204 1.00 56.61 182 LEU B CA 1
ATOM 2704 C C . LEU B 1 160 ? 41.244 17.979 43.907 1.00 59.66 182 LEU B C 1
ATOM 2705 O O . LEU B 1 160 ? 41.462 17.524 42.783 1.00 61.61 182 LEU B O 1
ATOM 2710 N N . GLU B 1 161 ? 40.746 17.260 44.916 1.00 54.57 183 GLU B N 1
ATOM 2711 C CA . GLU B 1 161 ? 40.461 15.841 44.809 1.00 56.20 183 GLU B CA 1
ATOM 2712 C C . GLU B 1 161 ? 38.977 15.657 44.979 1.00 59.36 183 GLU B C 1
ATOM 2713 O O . GLU B 1 161 ? 38.412 16.223 45.904 1.00 57.56 183 GLU B O 1
ATOM 2719 N N . TYR B 1 162 ? 38.354 14.880 44.084 1.00 57.12 184 TYR B N 1
ATOM 2720 C CA . TYR B 1 162 ? 36.931 14.549 44.169 1.00 57.79 184 TYR B CA 1
ATOM 2721 C C . TYR B 1 162 ? 36.728 13.174 44.792 1.00 54.93 184 TYR B C 1
ATOM 2722 O O . TYR B 1 162 ? 37.459 12.255 44.488 1.00 62.24 184 TYR B O 1
ATOM 2731 N N . ILE B 1 163 ? 35.716 13.053 45.649 1.00 56.95 185 ILE B N 1
ATOM 2732 C CA . ILE B 1 163 ? 35.355 11.790 46.272 1.00 54.11 185 ILE B CA 1
ATOM 2733 C C . ILE B 1 163 ? 33.862 11.513 46.072 1.00 56.94 185 ILE B C 1
ATOM 2734 O O . ILE B 1 163 ? 33.035 12.327 46.461 1.00 65.09 185 ILE B O 1
ATOM 2739 N N . PHE B 1 164 ? 33.519 10.372 45.473 1.00 56.65 186 PHE B N 1
ATOM 2740 C CA . PHE B 1 164 ? 32.110 9.994 45.296 1.00 56.52 186 PHE B CA 1
ATOM 2741 C C . PHE B 1 164 ? 31.625 9.345 46.577 1.00 52.99 186 PHE B C 1
ATOM 2742 O O . PHE B 1 164 ? 32.152 8.328 47.000 1.00 57.18 186 PHE B O 1
ATOM 2750 N N . GLU B 1 165 ? 30.605 9.918 47.195 1.00 63.72 187 GLU B N 1
ATOM 2751 C CA . GLU B 1 165 ? 30.155 9.430 48.505 1.00 61.70 187 GLU B CA 1
ATOM 2752 C C . GLU B 1 165 ? 29.561 8.015 48.393 1.00 64.67 187 GLU B C 1
ATOM 2753 O O . GLU B 1 165 ? 29.665 7.220 49.335 1.00 53.66 187 GLU B O 1
ATOM 2759 N N . GLU B 1 166 ? 28.955 7.689 47.247 1.00 56.68 188 GLU B N 1
ATOM 2760 C CA . GLU B 1 166 ? 28.288 6.398 47.108 1.00 54.52 188 GLU B CA 1
ATOM 2761 C C . GLU B 1 166 ? 29.265 5.225 47.140 1.00 55.95 188 GLU B C 1
ATOM 2762 O O . GLU B 1 166 ? 28.847 4.108 47.376 1.00 55.48 188 GLU B O 1
ATOM 2768 N N . ASN B 1 167 ? 30.558 5.467 46.903 1.00 57.31 189 ASN B N 1
ATOM 2769 C CA . ASN B 1 167 ? 31.545 4.380 46.907 1.00 58.94 189 ASN B CA 1
ATOM 2770 C C . ASN B 1 167 ? 32.273 4.242 48.225 1.00 59.89 189 ASN B C 1
ATOM 2771 O O . ASN B 1 167 ? 33.164 3.417 48.341 1.00 61.49 189 ASN B O 1
ATOM 2776 N N . LEU B 1 168 ? 31.909 5.049 49.215 1.00 60.48 190 LEU B N 1
ATOM 2777 C CA . LEU B 1 168 ? 32.494 4.910 50.549 1.00 62.16 190 LEU B CA 1
ATOM 2778 C C . LEU B 1 168 ? 31.979 3.695 51.289 1.00 63.16 190 LEU B C 1
ATOM 2779 O O . LEU B 1 168 ? 30.851 3.226 51.087 1.00 66.80 190 LEU B O 1
#

Sequence (324 aa):
GKSYTDLKDEKKAIERFIDDDKGLEILDDFPADSVFKENQFVLLDNGVYLNIIDKGSDQRAVQYKTKLYRCKSYFDSTIVAIENYGPHSNGTSPIAFTYGDYSKNSPYDPSYYYVSEGQEPLKYVGDRRAKVKIVPFKRGAYNDQSNGQPVYYEILEYIFEENLGKSYTDLKDEKKAIERRFIDDKGLEILDDDFPADSVFKEENQFVLLDNGVYLNIIDKGSDQRAVQYKTKLYRCKSYFDSTIVAIENYGPHSNGTSPIAFTYGDYSKNSPYDPSYYYVSEGQEPLKYVGDRRAKVKIVPFKRGAYNDQSNGQPVYYEILEYIFEENL

Radius of gyration: 24.76 Å; Cα contacts (8 Å, |Δi|>4): 657; chains: 2; bounding box: 57×68×60 Å

Nearest PDB structures (foldseek):
  4o2t-assembly2_B  TM=1.005E+00  e=8.189E-30  Parabacteroides distasonis ATCC 8503
  4ggq-assembly4_D  TM=6.994E-01  e=1.728E-03  Saccharomyces cerevisiae S288C
  8p3c-assembly1_B  TM=6.421E-01  e=3.529E-03  Burkholderia pseudomallei
  3ja8-assembly1_3  TM=1.358E-01  e=8.054E+00  Saccharomyces cerevisiae S288C
  4o2t-assembly2_B  TM=1.006E+00  e=1.776E-31  Parabacteroides distasonis ATCC 8503

Organism: Parabacteroides distasonis (strain ATCC 8503 / DSM 20701 / CIP 104284 / JCM 5825 / NCTC 11152) (NCBI:txid435591)